Protein AF-0000000084976112 (afdb_homodimer)

Structure (mmCIF, N/CA/C/O backbone):
data_AF-0000000084976112-model_v1
#
loop_
_entity.id
_entity.type
_entity.pdbx_description
1 polymer 'Uncharacterized protein'
#
loop_
_atom_site.group_PDB
_atom_site.id
_atom_site.type_symbol
_atom_site.label_atom_id
_atom_site.label_alt_id
_atom_site.label_comp_id
_atom_site.label_asym_id
_atom_site.label_entity_id
_atom_site.label_seq_id
_atom_site.pdbx_PDB_ins_code
_atom_site.Cartn_x
_atom_site.Cartn_y
_atom_site.Cartn_z
_atom_site.occupancy
_atom_site.B_iso_or_equiv
_atom_site.auth_seq_id
_atom_site.auth_comp_id
_atom_site.auth_asym_id
_atom_site.auth_atom_id
_atom_site.pdbx_PDB_model_num
ATOM 1 N N . MET A 1 1 ? -2.422 -28.406 11.578 1 48.31 1 MET A N 1
ATOM 2 C CA . MET A 1 1 ? -2.123 -27.484 10.484 1 48.31 1 MET A CA 1
ATOM 3 C C . MET A 1 1 ? -0.974 -26.547 10.852 1 48.31 1 MET A C 1
ATOM 5 O O . MET A 1 1 ? -0.943 -26 11.961 1 48.31 1 MET A O 1
ATOM 9 N N . THR A 1 2 ? 0.098 -26.812 10.289 1 62.25 2 THR A N 1
ATOM 10 C CA . THR A 1 2 ? 1.339 -26.203 10.758 1 62.25 2 THR A CA 1
ATOM 11 C C . THR A 1 2 ? 1.284 -24.688 10.617 1 62.25 2 THR A C 1
ATOM 13 O O . THR A 1 2 ? 0.763 -24.172 9.625 1 62.25 2 THR A O 1
ATOM 16 N N . ARG A 1 3 ? 1.365 -24.078 11.781 1 73.31 3 ARG A N 1
ATOM 17 C CA . ARG A 1 3 ? 1.35 -22.625 11.906 1 73.31 3 ARG A CA 1
ATOM 18 C C . ARG A 1 3 ? 2.438 -21.984 11.047 1 73.31 3 ARG A C 1
ATOM 20 O O . ARG A 1 3 ? 3.58 -22.453 11.039 1 73.31 3 ARG A O 1
ATOM 27 N N . LEU A 1 4 ? 2.1 -21.047 10.031 1 78.94 4 LEU A N 1
ATOM 28 C CA . LEU A 1 4 ? 3.059 -20.344 9.188 1 78.94 4 LEU A CA 1
ATOM 29 C C . LEU A 1 4 ? 4.039 -19.547 10.039 1 78.94 4 LEU A C 1
ATOM 31 O O . LEU A 1 4 ? 3.664 -19 11.078 1 78.94 4 LEU A O 1
ATOM 35 N N . THR A 1 5 ? 5.207 -19.656 9.641 1 83.88 5 THR A N 1
ATOM 36 C CA . THR A 1 5 ? 6.203 -18.797 10.273 1 83.88 5 THR A CA 1
ATOM 37 C C . THR A 1 5 ? 5.953 -17.328 9.938 1 83.88 5 THR A C 1
ATOM 39 O O . THR A 1 5 ? 5.207 -17.016 9.008 1 83.88 5 THR A O 1
ATOM 42 N N . LYS A 1 6 ? 6.457 -16.469 10.812 1 83.62 6 LYS A N 1
ATOM 43 C CA . LYS A 1 6 ? 6.297 -15.031 10.594 1 83.62 6 LYS A CA 1
ATOM 44 C C . LYS A 1 6 ? 6.816 -14.617 9.219 1 83.62 6 LYS A C 1
ATOM 46 O O . LYS A 1 6 ? 6.266 -13.719 8.586 1 83.62 6 LYS A O 1
ATOM 51 N N . ILE A 1 7 ? 7.77 -15.328 8.703 1 84.06 7 ILE A N 1
ATOM 52 C CA . ILE A 1 7 ? 8.359 -15.008 7.406 1 84.06 7 ILE A CA 1
ATOM 53 C C . ILE A 1 7 ? 7.402 -15.43 6.289 1 84.06 7 ILE A C 1
ATOM 55 O O . ILE A 1 7 ? 7.336 -14.773 5.242 1 84.06 7 ILE A O 1
ATOM 59 N N . GLU A 1 8 ? 6.59 -16.328 6.621 1 89.44 8 GLU A N 1
ATOM 60 C CA . GLU A 1 8 ? 5.656 -16.844 5.621 1 89.44 8 GLU A CA 1
ATOM 61 C C . GLU A 1 8 ? 4.383 -16.016 5.574 1 89.44 8 GLU A C 1
ATOM 63 O O . GLU A 1 8 ? 3.629 -16.078 4.602 1 89.44 8 GLU A O 1
ATOM 68 N N . LYS A 1 9 ? 4.188 -15.328 6.633 1 93.88 9 LYS A N 1
ATOM 69 C CA . LYS A 1 9 ? 3.031 -14.438 6.688 1 93.88 9 LYS A CA 1
ATOM 70 C C . LYS A 1 9 ? 3.299 -13.141 5.934 1 93.88 9 LYS A C 1
ATOM 72 O O . LYS A 1 9 ? 3.68 -12.133 6.535 1 93.88 9 LYS A O 1
ATOM 77 N N . GLU A 1 10 ? 3.043 -13.211 4.605 1 95.94 10 GLU A N 1
ATOM 78 C CA . GLU A 1 10 ? 3.379 -12.109 3.711 1 95.94 10 GLU A CA 1
ATOM 79 C C . GLU A 1 10 ? 2.143 -11.289 3.359 1 95.94 10 GLU A C 1
ATOM 81 O O . GLU A 1 10 ? 1.014 -11.766 3.494 1 95.94 10 GLU A O 1
ATOM 86 N N . THR A 1 11 ? 2.332 -10.102 3.061 1 98.12 11 THR A N 1
ATOM 87 C CA . THR 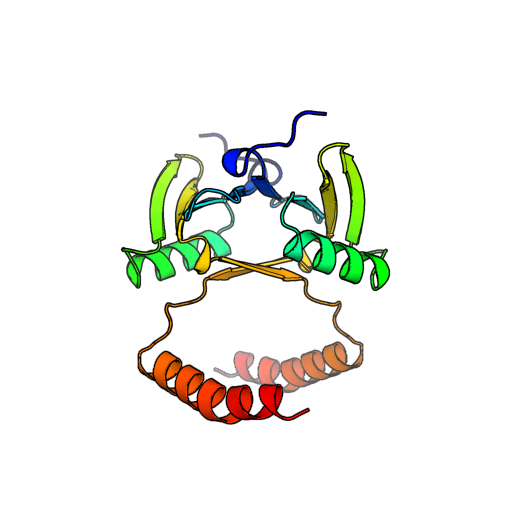A 1 11 ? 1.357 -9.211 2.439 1 98.12 11 THR A CA 1
ATOM 88 C C . THR A 1 11 ? 1.798 -8.828 1.03 1 98.12 11 THR A C 1
ATOM 90 O O . THR A 1 11 ? 2.961 -8.484 0.81 1 98.12 11 THR A O 1
ATOM 93 N N . ILE A 1 12 ? 0.91 -9 0.106 1 98.44 12 ILE A N 1
ATOM 94 C CA . ILE A 1 12 ? 1.155 -8.617 -1.279 1 98.44 12 ILE A CA 1
ATOM 95 C C . ILE A 1 12 ? 0.056 -7.672 -1.757 1 98.44 12 ILE A C 1
ATOM 97 O O . ILE A 1 12 ? -1.13 -8 -1.683 1 98.44 12 ILE A O 1
ATOM 101 N N . VAL A 1 13 ? 0.386 -6.523 -2.189 1 98.75 13 VAL A N 1
ATOM 102 C CA . VAL A 1 13 ? -0.497 -5.598 -2.893 1 98.75 13 VAL A CA 1
ATOM 103 C C . VAL A 1 13 ? -0.145 -5.574 -4.379 1 98.75 13 VAL A C 1
ATOM 105 O O . VAL A 1 13 ? 0.999 -5.301 -4.746 1 98.75 13 VAL A O 1
ATOM 108 N N . LEU A 1 14 ? -1.14 -5.879 -5.188 1 98.5 14 LEU A N 1
ATOM 109 C CA . LEU A 1 14 ? -0.897 -5.988 -6.625 1 98.5 14 LEU A CA 1
ATOM 110 C C . LEU A 1 14 ? -1.912 -5.168 -7.41 1 98.5 14 LEU A C 1
ATOM 112 O O . LEU A 1 14 ? -3.121 -5.324 -7.227 1 98.5 14 LEU A O 1
ATOM 116 N N . PHE A 1 15 ? -1.413 -4.27 -8.297 1 98.12 15 PHE A N 1
ATOM 117 C CA . PHE A 1 15 ? -2.271 -3.584 -9.258 1 98.12 15 PHE A CA 1
ATOM 118 C C . PHE A 1 15 ? -1.489 -3.207 -10.508 1 98.12 15 PHE A C 1
ATOM 120 O O . PHE A 1 15 ? -0.258 -3.176 -10.492 1 98.12 15 PHE A O 1
ATOM 127 N N . ASN A 1 16 ? -2.195 -3.023 -11.57 1 96 16 ASN A N 1
ATOM 128 C CA . ASN A 1 16 ? -1.555 -2.639 -12.82 1 96 16 ASN A CA 1
ATOM 129 C C . ASN A 1 16 ? -2.176 -1.372 -13.398 1 96 16 ASN A C 1
ATOM 131 O O . ASN A 1 16 ? -3.211 -0.905 -12.922 1 96 16 ASN A O 1
ATOM 135 N N . GLU A 1 17 ? -1.54 -0.858 -14.406 1 95 17 GLU A N 1
ATOM 136 C CA . GLU A 1 17 ? -1.96 0.423 -14.961 1 95 17 GLU A CA 1
ATOM 137 C C . GLU A 1 17 ? -3.246 0.278 -15.773 1 95 17 GLU A C 1
ATOM 139 O O . GLU A 1 17 ? -4.004 1.238 -15.914 1 95 17 GLU A O 1
ATOM 144 N N . GLY A 1 18 ? -3.496 -0.885 -16.172 1 94.25 18 GLY A N 1
ATOM 145 C CA . GLY A 1 18 ? -4.586 -1.052 -17.125 1 94.25 18 GLY A CA 1
ATOM 146 C C . GLY A 1 18 ? -5.895 -1.451 -16.469 1 94.25 18 GLY A C 1
ATOM 147 O O . GLY A 1 18 ? -6.957 -1.38 -17.094 1 94.25 18 GLY A O 1
ATOM 148 N N . GLU A 1 19 ? -5.852 -1.937 -15.352 1 95.19 19 GLU A N 1
ATOM 149 C CA . GLU A 1 19 ? -7.043 -2.4 -14.648 1 95.19 19 GLU A CA 1
ATOM 150 C C . GLU A 1 19 ? -7.465 -1.408 -13.57 1 95.19 19 GLU A C 1
ATOM 152 O O . GLU A 1 19 ? -6.66 -0.588 -13.117 1 95.19 19 GLU A O 1
ATOM 157 N N . ASP A 1 20 ? -8.695 -1.51 -13.203 1 96 20 ASP A N 1
ATOM 158 C CA . ASP A 1 20 ? -9.234 -0.595 -12.203 1 96 20 ASP A CA 1
ATOM 159 C C . ASP A 1 20 ? -9.344 -1.271 -10.844 1 96 20 ASP A C 1
ATOM 161 O O . ASP A 1 20 ? -9.914 -0.706 -9.906 1 96 20 ASP A O 1
ATOM 165 N N . LYS A 1 21 ? -8.742 -2.457 -10.773 1 97.5 21 LYS A N 1
ATOM 166 C CA . LYS A 1 21 ? -8.797 -3.221 -9.531 1 97.5 21 LYS A CA 1
ATOM 167 C C . LYS A 1 21 ? -7.395 -3.492 -8.992 1 97.5 21 LYS A C 1
ATOM 169 O O . LYS A 1 21 ? -6.449 -3.662 -9.758 1 97.5 21 LYS A O 1
ATOM 174 N N . ALA A 1 22 ? -7.332 -3.461 -7.742 1 98.5 22 ALA A N 1
ATOM 175 C CA . ALA A 1 22 ? -6.152 -3.916 -7.012 1 98.5 22 ALA A CA 1
ATOM 176 C C . ALA A 1 22 ? -6.457 -5.176 -6.207 1 98.5 22 ALA A C 1
ATOM 178 O O . ALA A 1 22 ? -7.602 -5.41 -5.816 1 98.5 22 ALA A O 1
ATOM 179 N N . ASN A 1 23 ? -5.457 -5.98 -6.035 1 98.62 23 ASN A N 1
ATOM 180 C CA . ASN A 1 23 ? -5.562 -7.172 -5.203 1 98.62 23 ASN A CA 1
ATOM 181 C C . ASN A 1 23 ? -4.625 -7.102 -4 1 98.62 23 ASN A C 1
ATOM 183 O O . ASN A 1 23 ? -3.457 -6.73 -4.141 1 98.62 23 ASN A O 1
ATOM 187 N N . ILE A 1 24 ? -5.176 -7.473 -2.881 1 98.75 24 ILE A N 1
ATOM 188 C CA . ILE A 1 24 ? -4.383 -7.461 -1.655 1 98.75 24 ILE A CA 1
ATOM 189 C C . ILE A 1 24 ? -4.469 -8.828 -0.972 1 98.75 24 ILE A C 1
ATOM 191 O O . ILE A 1 24 ? -5.562 -9.297 -0.652 1 98.75 24 ILE A O 1
ATOM 195 N N . TYR A 1 25 ? -3.354 -9.445 -0.826 1 98.44 25 TYR A N 1
ATOM 196 C CA . TYR A 1 25 ? -3.217 -10.656 -0.025 1 98.44 25 TYR A CA 1
ATOM 197 C C . TYR A 1 25 ? -2.459 -10.375 1.267 1 98.44 25 TYR A C 1
ATOM 199 O O . TYR A 1 25 ? -1.39 -9.758 1.244 1 98.44 25 TYR A O 1
ATOM 207 N N . THR A 1 26 ? -3.041 -10.867 2.432 1 98.31 26 THR A N 1
ATOM 208 C CA . THR A 1 26 ? -2.344 -10.516 3.664 1 98.31 26 THR A CA 1
ATOM 209 C C . THR A 1 26 ? -2.678 -11.5 4.777 1 98.31 26 THR A C 1
ATOM 211 O O . THR A 1 26 ? -3.76 -12.094 4.789 1 98.31 26 THR A O 1
ATOM 214 N N . HIS A 1 27 ? -1.729 -11.68 5.602 1 97.31 27 HIS A N 1
ATOM 215 C CA . HIS A 1 27 ? -1.897 -12.367 6.879 1 97.31 27 HIS A CA 1
ATOM 216 C C . HIS A 1 27 ? -1.901 -11.375 8.039 1 97.31 27 HIS A C 1
ATOM 218 O O . HIS A 1 27 ? -2.088 -11.766 9.195 1 97.31 27 HIS A O 1
ATOM 224 N N . ASN A 1 28 ? -1.638 -10.102 7.719 1 96.12 28 ASN A N 1
ATOM 225 C CA . ASN A 1 28 ? -1.521 -9.078 8.75 1 96.12 28 ASN A CA 1
ATOM 226 C C . ASN A 1 28 ? -2.865 -8.805 9.422 1 96.12 28 ASN A C 1
ATOM 228 O O . ASN A 1 28 ? -3.822 -8.398 8.758 1 96.12 28 ASN A O 1
ATOM 232 N N . ALA A 1 29 ? -2.9 -9.016 10.695 1 95.06 29 ALA A N 1
ATOM 233 C CA . ALA A 1 29 ? -4.156 -8.93 11.438 1 95.06 29 ALA A CA 1
ATOM 234 C C . ALA A 1 29 ? -4.781 -7.547 11.297 1 95.06 29 ALA A C 1
ATOM 236 O O . ALA A 1 29 ? -5.992 -7.422 11.102 1 95.06 29 ALA A O 1
ATOM 237 N N . GLY A 1 30 ? -3.994 -6.512 11.43 1 96.38 30 GLY A N 1
ATOM 238 C CA . GLY A 1 30 ? -4.496 -5.152 11.289 1 96.38 30 GLY A CA 1
ATOM 239 C C . GLY A 1 30 ? -5.059 -4.867 9.906 1 96.38 30 GLY A C 1
ATOM 240 O O . GLY A 1 30 ? -6.145 -4.297 9.781 1 96.38 30 GLY A O 1
ATOM 241 N N . LEU A 1 31 ? -4.355 -5.27 8.953 1 97.69 31 LEU A N 1
ATOM 242 C CA . LEU A 1 31 ? -4.801 -5.051 7.586 1 97.69 31 LEU A CA 1
ATOM 243 C C . LEU A 1 31 ? -6.066 -5.852 7.285 1 97.69 31 LEU A C 1
ATOM 245 O O . LEU A 1 31 ? -6.988 -5.348 6.641 1 97.69 31 LEU A O 1
ATOM 249 N N . LYS A 1 32 ? -6.113 -7.031 7.75 1 97.75 32 LYS A N 1
ATOM 250 C CA . LYS A 1 32 ? -7.297 -7.863 7.57 1 97.75 32 LYS A CA 1
ATOM 251 C C . LYS A 1 32 ? -8.539 -7.184 8.141 1 97.75 32 LYS A C 1
ATOM 253 O O . LYS A 1 32 ? -9.586 -7.141 7.496 1 97.75 32 LYS A O 1
ATOM 258 N N . LYS A 1 33 ? -8.391 -6.699 9.289 1 98.12 33 LYS A N 1
ATOM 259 C CA . LYS A 1 33 ? -9.516 -6.047 9.961 1 98.12 33 LYS A CA 1
ATOM 260 C C . LYS A 1 33 ? -9.969 -4.812 9.188 1 98.12 33 LYS A C 1
ATOM 262 O O . LYS A 1 33 ? -11.172 -4.609 8.984 1 98.12 33 LYS A O 1
ATOM 267 N N . ARG A 1 34 ? -9.078 -3.994 8.742 1 98.25 34 ARG A N 1
ATOM 268 C CA . ARG A 1 34 ? -9.406 -2.783 7.996 1 98.25 34 ARG A CA 1
ATOM 269 C C . ARG A 1 34 ? -10.055 -3.121 6.66 1 98.25 34 ARG A C 1
ATOM 271 O O . ARG A 1 34 ? -11 -2.453 6.238 1 98.25 34 ARG A O 1
ATOM 278 N N . LEU A 1 35 ? -9.562 -4.145 5.992 1 98.5 35 LEU A N 1
ATOM 279 C CA . LEU A 1 35 ? -10.141 -4.59 4.73 1 98.5 35 LEU A CA 1
ATOM 280 C C . LEU A 1 35 ? -11.562 -5.09 4.934 1 98.5 35 LEU A C 1
ATOM 282 O O . LEU A 1 35 ? -12.461 -4.758 4.152 1 98.5 35 LEU A O 1
ATOM 286 N N . ALA A 1 36 ? -11.727 -5.852 5.965 1 98.31 36 ALA A N 1
ATOM 287 C CA . ALA A 1 36 ? -13.055 -6.371 6.266 1 98.31 36 ALA A CA 1
ATOM 288 C C . ALA A 1 36 ? -14.047 -5.238 6.523 1 98.31 36 ALA A C 1
ATOM 290 O O . ALA A 1 36 ? -15.164 -5.254 6.008 1 98.31 36 ALA A O 1
ATOM 291 N N . ALA A 1 37 ? -13.609 -4.297 7.293 1 98.44 37 ALA A N 1
ATOM 292 C CA . ALA A 1 37 ? -14.469 -3.15 7.598 1 98.44 37 ALA A CA 1
ATOM 293 C C . ALA A 1 37 ? -14.789 -2.359 6.336 1 98.44 37 ALA A C 1
ATOM 295 O O . ALA A 1 37 ? -15.938 -1.945 6.133 1 98.44 37 ALA A O 1
ATOM 296 N N . PHE A 1 38 ? -13.859 -2.139 5.551 1 98.31 38 PHE A N 1
ATOM 297 C CA . PHE A 1 38 ? -14.047 -1.392 4.312 1 98.31 38 PHE A CA 1
ATOM 298 C C . PHE A 1 38 ? -14.992 -2.133 3.373 1 98.31 38 PHE A C 1
ATOM 300 O O . PHE A 1 38 ? -15.883 -1.525 2.766 1 98.31 38 PHE A O 1
ATOM 307 N N . ALA A 1 39 ? -14.797 -3.408 3.254 1 98.19 39 ALA A N 1
ATOM 308 C CA . ALA A 1 39 ? -15.633 -4.234 2.387 1 98.19 39 ALA A CA 1
ATOM 309 C C . ALA A 1 39 ? -17.078 -4.246 2.873 1 98.19 39 ALA A C 1
ATOM 311 O O . ALA A 1 39 ? -18.016 -4.281 2.066 1 98.19 39 ALA A O 1
ATOM 312 N N . LYS A 1 40 ? -17.219 -4.262 4.137 1 98 40 LYS A N 1
ATOM 313 C CA . LYS A 1 40 ? -18.562 -4.234 4.715 1 98 40 LYS A CA 1
ATOM 314 C C . LYS A 1 40 ? -19.266 -2.916 4.414 1 98 40 LYS A C 1
ATOM 316 O O . LYS A 1 40 ? -20.438 -2.902 4.047 1 98 40 LYS A O 1
ATOM 321 N N . LYS A 1 41 ? -18.516 -1.918 4.535 1 96.69 41 LYS A N 1
ATOM 322 C CA . LYS A 1 41 ? -19.078 -0.586 4.34 1 96.69 41 LYS A CA 1
ATOM 323 C C . LYS A 1 41 ? -19.266 -0.28 2.857 1 96.69 41 LYS A C 1
ATOM 325 O O . LYS A 1 41 ? -20.219 0.398 2.475 1 96.69 41 LYS A O 1
ATOM 330 N N . TYR A 1 42 ? -18.328 -0.721 2.078 1 96.75 42 TYR A N 1
ATOM 331 C CA . TYR A 1 42 ? -18.359 -0.443 0.647 1 96.75 42 TYR A CA 1
ATOM 332 C C . TYR A 1 42 ? -18.188 -1.724 -0.161 1 96.75 42 TYR A C 1
ATOM 334 O O . TYR A 1 42 ? -17.188 -1.883 -0.88 1 96.75 42 TYR A O 1
ATOM 342 N N . PRO A 1 43 ? -19.234 -2.551 -0.293 1 96.56 43 PRO A N 1
ATOM 343 C CA . PRO A 1 43 ? -19.109 -3.859 -0.941 1 96.56 43 PRO A CA 1
ATOM 344 C C . PRO A 1 43 ? -18.875 -3.754 -2.445 1 96.56 43 PRO A C 1
ATOM 346 O O . PRO A 1 43 ? -18.344 -4.68 -3.059 1 96.56 43 PRO A O 1
ATOM 349 N N . ASP A 1 44 ? -19.25 -2.633 -3.037 1 96.06 44 ASP A N 1
ATOM 350 C CA . ASP A 1 44 ? -19.047 -2.441 -4.469 1 96.06 44 ASP A CA 1
ATOM 351 C C . ASP A 1 44 ? -17.594 -2.066 -4.781 1 96.06 44 AS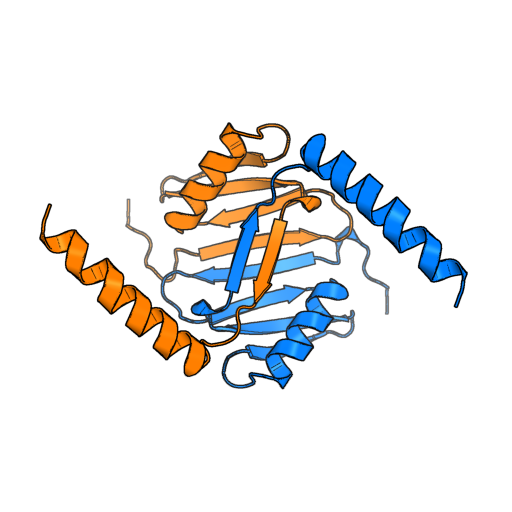P A C 1
ATOM 353 O O . ASP A 1 44 ? -17.156 -2.178 -5.926 1 96.06 44 ASP A O 1
ATOM 357 N N . LEU A 1 45 ? -16.844 -1.661 -3.826 1 97.56 45 LEU A N 1
ATOM 358 C CA . LEU A 1 45 ? -15.5 -1.131 -4.023 1 97.56 45 LEU A CA 1
ATOM 359 C C . LEU A 1 45 ? -14.453 -2.094 -3.48 1 97.56 45 LEU A C 1
ATOM 361 O O . LEU A 1 45 ? -13.281 -2.027 -3.867 1 97.56 45 LEU A O 1
ATOM 365 N N . CYS A 1 46 ? -14.852 -2.916 -2.613 1 98.06 46 CYS A N 1
ATOM 366 C CA . CYS A 1 46 ? -13.953 -3.861 -1.954 1 98.06 46 CYS A CA 1
ATOM 367 C C . CYS A 1 46 ? -14.68 -5.164 -1.631 1 98.06 46 CYS A C 1
ATOM 369 O O . CYS A 1 46 ? -15.781 -5.145 -1.077 1 98.06 46 CYS A O 1
ATOM 371 N N . ARG A 1 47 ? -13.992 -6.348 -1.943 1 98.19 47 ARG A N 1
ATOM 372 C CA . ARG A 1 47 ? -14.648 -7.633 -1.72 1 98.19 47 ARG A CA 1
ATOM 373 C C . ARG A 1 47 ? -13.625 -8.711 -1.364 1 98.19 47 ARG A C 1
ATOM 375 O O . ARG A 1 47 ? -12.539 -8.75 -1.933 1 98.19 47 ARG A O 1
ATOM 382 N N . LEU A 1 48 ? -14.016 -9.531 -0.543 1 98.38 48 LEU A N 1
ATOM 383 C CA . LEU A 1 48 ? -13.203 -10.703 -0.216 1 98.38 48 LEU A CA 1
ATOM 384 C C . LEU A 1 48 ? -13.227 -11.711 -1.357 1 98.38 48 LEU A C 1
ATOM 386 O O . LEU A 1 48 ? -14.297 -12.148 -1.788 1 98.38 48 LEU A O 1
ATOM 390 N N . GLU A 1 49 ? -12.094 -12.031 -1.803 1 97.94 49 GLU A N 1
ATOM 391 C CA . GLU A 1 49 ? -12 -12.992 -2.896 1 97.94 49 GLU A CA 1
ATOM 392 C C . GLU A 1 49 ? -11.766 -14.406 -2.367 1 97.94 49 GLU A C 1
ATOM 394 O O . GLU A 1 49 ? -12.367 -15.367 -2.859 1 97.94 49 GLU A O 1
ATOM 399 N N . LYS A 1 50 ? -10.789 -14.508 -1.521 1 96.94 50 LYS A N 1
ATOM 400 C CA . LYS A 1 50 ? -10.398 -15.82 -1.019 1 96.94 50 LYS A CA 1
ATOM 401 C C . LYS A 1 50 ? -9.828 -15.719 0.395 1 96.94 50 LYS A C 1
ATOM 403 O O . LYS A 1 50 ? -9.312 -14.672 0.791 1 96.94 50 LYS A O 1
ATOM 408 N N . SER A 1 51 ? -10.016 -16.781 1.136 1 95.44 51 SER A N 1
ATOM 409 C CA . SER A 1 51 ? -9.367 -16.984 2.422 1 95.44 51 SER A CA 1
ATOM 410 C C . SER A 1 51 ? -8.703 -18.359 2.486 1 95.44 51 SER A C 1
ATOM 412 O O . SER A 1 51 ? -9.141 -19.297 1.806 1 95.44 51 SER A O 1
ATOM 414 N N . ASN A 1 52 ? -7.652 -18.391 3.225 1 91.12 52 ASN A N 1
ATOM 415 C CA . ASN A 1 52 ? -7.023 -19.703 3.336 1 91.12 52 ASN A CA 1
ATOM 416 C C . ASN A 1 52 ? -7.035 -20.203 4.773 1 91.12 52 ASN A C 1
ATOM 418 O O . ASN A 1 52 ? -7.336 -19.453 5.703 1 91.12 52 ASN A O 1
ATOM 422 N N . VAL A 1 53 ? -6.742 -21.469 4.816 1 89.19 53 VAL A N 1
ATOM 423 C CA . VAL A 1 53 ? -6.844 -22.156 6.105 1 89.19 53 VAL A CA 1
ATOM 424 C C . VAL A 1 53 ? -5.762 -21.625 7.051 1 89.19 53 VAL A C 1
ATOM 426 O O . VAL A 1 53 ? -5.875 -21.766 8.273 1 89.19 53 VAL A O 1
ATOM 429 N N . GLN A 1 54 ? -4.809 -20.984 6.457 1 91.38 54 GLN A N 1
ATOM 430 C CA . GLN A 1 54 ? -3.705 -20.5 7.277 1 91.38 54 GLN A CA 1
ATOM 431 C C . GLN A 1 54 ? -3.984 -19.094 7.805 1 91.38 54 GLN A C 1
ATOM 433 O O . GLN A 1 54 ? -3.174 -18.531 8.547 1 91.38 54 GLN A O 1
ATOM 438 N N . GLY A 1 55 ? -5.094 -18.531 7.453 1 92.56 55 GLY A N 1
ATOM 439 C CA . GLY A 1 55 ? -5.492 -17.234 7.98 1 92.56 55 GLY A CA 1
ATOM 440 C C . GLY A 1 55 ? -5.262 -16.094 7.008 1 92.56 55 GLY A C 1
ATOM 441 O O . GLY A 1 55 ? -5.594 -14.938 7.301 1 92.56 55 GLY A O 1
ATOM 442 N N . GLY A 1 56 ? -4.699 -16.406 5.887 1 96.12 56 GLY A N 1
ATOM 443 C CA . GLY A 1 56 ? -4.508 -15.391 4.863 1 96.12 56 GLY A CA 1
ATOM 444 C C . GLY A 1 56 ? -5.781 -15.055 4.105 1 96.12 56 GLY A C 1
ATOM 445 O O . GLY A 1 56 ? -6.633 -15.93 3.904 1 96.12 56 GLY A O 1
ATOM 446 N N . VAL A 1 57 ? -5.922 -13.797 3.781 1 98.06 57 VAL A N 1
ATOM 447 C CA . VAL A 1 57 ? -7.098 -13.375 3.031 1 98.06 57 VAL A CA 1
ATOM 448 C C . VAL A 1 57 ? -6.664 -12.586 1.794 1 98.06 57 VAL A C 1
ATOM 450 O O . VAL A 1 57 ? -5.609 -11.953 1.794 1 98.06 57 VAL A O 1
ATOM 453 N N . SER A 1 58 ? -7.477 -12.719 0.771 1 98.56 58 SER A N 1
ATOM 454 C CA . SER A 1 58 ? -7.305 -11.953 -0.463 1 98.56 58 SER A CA 1
ATOM 455 C C . SER A 1 58 ? -8.523 -11.102 -0.762 1 98.56 58 SER A C 1
ATOM 457 O O . SER A 1 58 ? -9.656 -11.594 -0.772 1 98.56 58 SER A O 1
ATOM 459 N N . TYR A 1 59 ? -8.281 -9.859 -0.993 1 98.81 59 TYR A N 1
ATOM 460 C CA . TYR A 1 59 ? -9.344 -8.914 -1.316 1 98.81 59 TYR A CA 1
ATOM 461 C C . TYR A 1 59 ? -9.117 -8.289 -2.686 1 98.81 59 TYR A C 1
ATOM 463 O O . TYR A 1 59 ? -7.977 -8.133 -3.123 1 98.81 59 TYR A O 1
ATOM 471 N N . GLU A 1 60 ? -10.172 -8 -3.324 1 98.69 60 GLU A N 1
ATOM 472 C CA . GLU A 1 60 ? -10.188 -7.082 -4.461 1 98.69 60 GLU A CA 1
ATOM 473 C C . GLU A 1 60 ? -10.664 -5.691 -4.043 1 98.69 60 GLU A C 1
ATOM 475 O O . GLU A 1 60 ? -11.641 -5.562 -3.311 1 98.69 60 GLU A O 1
ATOM 480 N N . LEU A 1 61 ? -9.953 -4.738 -4.473 1 98.5 61 LEU A N 1
ATOM 481 C CA . LEU A 1 61 ? -10.203 -3.352 -4.105 1 98.5 61 LEU A CA 1
ATOM 482 C C . LEU A 1 61 ? -10.172 -2.449 -5.336 1 98.5 61 LEU A C 1
ATOM 484 O O . LEU A 1 61 ? -9.312 -2.611 -6.203 1 98.5 61 LEU A O 1
ATOM 488 N N . ALA A 1 62 ? -11.18 -1.565 -5.457 1 97.69 62 ALA A N 1
ATOM 489 C CA . ALA A 1 62 ? -11.031 -0.535 -6.48 1 97.69 62 ALA A CA 1
ATOM 490 C C . ALA A 1 62 ? -9.695 0.195 -6.34 1 97.69 62 ALA A C 1
ATOM 492 O O . ALA A 1 62 ? -9.391 0.742 -5.277 1 97.69 62 ALA A O 1
ATOM 493 N N . LYS A 1 63 ? -8.938 0.221 -7.383 1 96.81 63 LYS A N 1
ATOM 494 C CA . LYS A 1 63 ? -7.594 0.789 -7.383 1 96.81 63 LYS A CA 1
ATOM 495 C C . LYS A 1 63 ? -7.613 2.246 -6.934 1 96.81 63 LYS A C 1
ATOM 497 O O . LYS A 1 63 ? -6.703 2.699 -6.234 1 96.81 63 LYS A O 1
ATOM 502 N N . SER A 1 64 ? -8.648 2.961 -7.301 1 94.94 64 SER A N 1
ATOM 503 C CA . SER A 1 64 ? -8.773 4.379 -6.988 1 94.94 64 SER A CA 1
ATOM 504 C C . SER A 1 64 ? -8.945 4.602 -5.488 1 94.94 64 SER A C 1
ATOM 506 O O . SER A 1 64 ? -8.789 5.723 -5 1 94.94 64 SER A O 1
ATOM 508 N N . ARG A 1 65 ? -9.148 3.539 -4.77 1 96.81 65 ARG A N 1
ATOM 509 C CA . ARG A 1 65 ? -9.359 3.658 -3.328 1 96.81 65 ARG A CA 1
ATOM 510 C C . ARG A 1 65 ? -8.109 3.24 -2.557 1 96.81 65 ARG A C 1
ATOM 512 O O . ARG A 1 65 ? -8.07 3.342 -1.329 1 96.81 65 ARG A O 1
ATOM 519 N N . LEU A 1 66 ? -7.195 2.736 -3.191 1 98 66 LEU A N 1
ATOM 520 C CA . LEU A 1 66 ? -5.941 2.299 -2.592 1 98 66 LEU A CA 1
ATOM 521 C C . LEU A 1 66 ? -4.941 3.449 -2.52 1 98 66 LEU A C 1
ATOM 523 O O . LEU A 1 66 ? -4.633 4.07 -3.539 1 98 66 LEU A O 1
ATOM 527 N N . SER A 1 67 ? -4.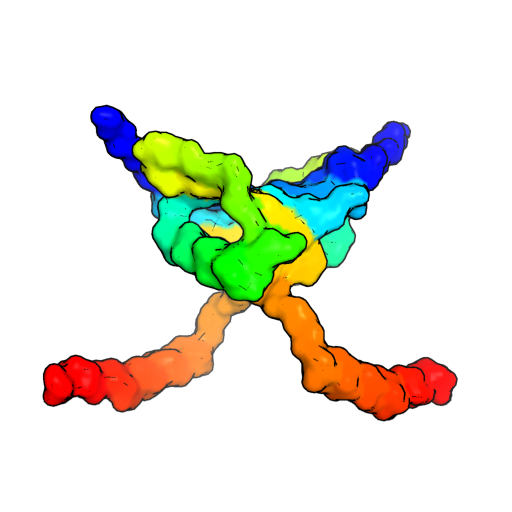465 3.707 -1.324 1 97.31 67 SER A N 1
ATOM 528 C CA . SER A 1 67 ? -3.451 4.734 -1.117 1 97.31 67 SER A CA 1
ATOM 529 C C . SER A 1 67 ? -2.203 4.156 -0.46 1 97.31 67 SER A C 1
ATOM 531 O O . SER A 1 67 ? -2.281 3.562 0.617 1 97.31 67 SER A O 1
ATOM 533 N N . ILE A 1 68 ? -1.101 4.285 -1.104 1 98.19 68 ILE A N 1
ATOM 534 C CA . ILE A 1 68 ? 0.208 3.908 -0.58 1 98.19 68 ILE A CA 1
ATOM 535 C C . ILE A 1 68 ? 0.989 5.16 -0.192 1 98.19 68 ILE A C 1
ATOM 537 O O . ILE A 1 68 ? 1.238 6.027 -1.033 1 98.19 68 ILE A O 1
ATOM 541 N N . ARG A 1 69 ? 1.426 5.176 1.06 1 97 69 ARG A N 1
ATOM 542 C CA . ARG A 1 69 ? 2.102 6.363 1.576 1 97 69 ARG A CA 1
ATOM 543 C C . ARG A 1 69 ? 3.406 5.988 2.273 1 97 69 ARG A C 1
ATOM 545 O O . ARG A 1 69 ? 3.547 4.875 2.783 1 97 69 ARG A O 1
ATOM 552 N N . PHE A 1 70 ? 4.262 6.879 2.219 1 97.31 70 PHE A N 1
ATOM 553 C CA . PHE A 1 70 ? 5.539 6.75 2.91 1 97.31 70 PHE A CA 1
ATOM 554 C C . PHE A 1 70 ? 5.641 7.762 4.047 1 97.31 70 PHE A C 1
ATOM 556 O O . PHE A 1 70 ? 5.656 8.969 3.809 1 97.31 70 PHE A O 1
ATOM 563 N N . LEU A 1 71 ? 5.84 7.277 5.211 1 94.69 71 LEU A N 1
ATOM 564 C CA . LEU A 1 71 ? 5.844 8.141 6.387 1 94.69 71 LEU A CA 1
ATOM 565 C C . LEU A 1 71 ? 7.27 8.531 6.77 1 94.69 71 LEU A C 1
ATOM 567 O O . LEU A 1 71 ? 8.125 7.66 6.961 1 94.69 71 LEU A O 1
ATOM 571 N N . PRO A 1 72 ? 7.527 9.812 6.816 1 93.31 72 PRO A N 1
ATOM 572 C CA . PRO A 1 72 ? 8.852 10.219 7.301 1 93.31 72 PRO A CA 1
ATOM 573 C C . PRO A 1 72 ? 9.102 9.789 8.742 1 93.31 72 PRO A C 1
ATOM 575 O O . PRO A 1 72 ? 8.156 9.555 9.5 1 93.31 72 PRO A O 1
ATOM 578 N N . PRO A 1 73 ? 10.398 9.633 8.984 1 88.31 73 PRO A N 1
ATOM 579 C CA . PRO A 1 73 ? 10.703 9.32 10.383 1 88.31 73 PRO A CA 1
ATOM 580 C C . PRO A 1 73 ? 10.281 10.43 11.344 1 88.31 73 PRO A C 1
ATOM 582 O O . PRO A 1 73 ? 10.156 11.586 10.938 1 88.31 73 PRO A O 1
ATOM 585 N N . TYR A 1 74 ? 9.898 9.961 12.422 1 74.62 74 TYR A N 1
ATOM 586 C CA . TYR A 1 74 ? 9.398 10.914 13.406 1 74.62 74 TYR A CA 1
ATOM 587 C C . TYR A 1 74 ? 10.453 11.977 13.711 1 74.62 74 TYR A C 1
ATOM 589 O O . TYR A 1 74 ? 11.586 11.656 14.062 1 74.62 74 TYR A O 1
ATOM 597 N N . SER A 1 75 ? 10.211 13.164 13.273 1 68.25 75 SER A N 1
ATOM 598 C CA . SER A 1 75 ? 11.094 14.25 13.688 1 68.25 75 SER A CA 1
ATOM 599 C C . SER A 1 75 ? 11.148 14.367 15.211 1 68.25 75 SER A C 1
ATOM 601 O O . SER A 1 75 ? 10.266 13.852 15.906 1 68.25 75 SER A O 1
ATOM 603 N N . GLU A 1 76 ? 12.422 14.773 15.727 1 62.84 76 GLU A N 1
ATOM 604 C CA . GLU A 1 76 ? 12.508 15.031 17.156 1 62.84 76 GLU A CA 1
ATOM 605 C C . GLU A 1 76 ? 11.297 15.812 17.656 1 62.84 76 GLU A C 1
ATOM 607 O O . GLU A 1 76 ? 10.781 15.547 18.75 1 62.84 76 GLU A O 1
ATOM 612 N N . GLU A 1 77 ? 10.922 16.656 16.906 1 63.28 77 GLU A N 1
ATOM 613 C CA . GLU A 1 77 ? 9.773 17.469 17.25 1 63.28 77 GLU A CA 1
ATOM 614 C C . GLU A 1 77 ? 8.5 16.641 17.359 1 63.28 77 GLU A C 1
ATOM 616 O O . GLU A 1 77 ? 7.742 16.75 18.312 1 63.28 77 GLU A O 1
ATOM 621 N N . ARG A 1 78 ? 8.445 15.805 16.422 1 67 78 ARG A N 1
ATOM 622 C CA . ARG A 1 78 ? 7.254 14.961 16.453 1 67 78 ARG A CA 1
ATOM 623 C C . ARG A 1 78 ? 7.336 13.945 17.578 1 67 78 ARG A C 1
ATOM 625 O O . ARG A 1 78 ? 6.328 13.648 18.234 1 67 78 ARG A O 1
ATOM 632 N N . ARG A 1 79 ? 8.539 13.445 17.781 1 66.75 79 ARG A N 1
ATOM 633 C CA . ARG A 1 79 ? 8.758 12.531 18.906 1 66.75 79 ARG A CA 1
ATOM 634 C C . ARG A 1 79 ? 8.414 13.211 20.234 1 66.75 79 ARG A C 1
ATOM 636 O O . ARG A 1 79 ? 7.793 12.609 21.109 1 66.75 79 ARG A O 1
ATOM 643 N N . GLN A 1 80 ? 8.898 14.406 20.266 1 66.75 80 GLN A N 1
ATOM 644 C CA . GLN A 1 80 ? 8.641 15.156 21.5 1 66.75 80 GLN A CA 1
ATOM 645 C C . GLN A 1 80 ? 7.148 15.414 21.672 1 66.75 80 GLN A C 1
ATOM 647 O O . GLN A 1 80 ? 6.617 15.25 22.781 1 66.75 80 GLN A O 1
ATOM 652 N N . LYS A 1 81 ? 6.5 15.68 20.641 1 70 81 LYS A N 1
ATOM 653 C CA . LYS A 1 81 ? 5.066 15.953 20.703 1 70 81 LYS A CA 1
ATOM 654 C C . LYS A 1 81 ? 4.281 14.688 21.047 1 70 81 LYS A C 1
ATOM 656 O O . LYS A 1 81 ? 3.34 14.727 21.844 1 70 81 LYS A O 1
ATOM 661 N N . ALA A 1 82 ? 4.734 13.633 20.391 1 71.62 82 ALA A N 1
ATOM 662 C CA . ALA A 1 82 ? 4.078 12.359 20.672 1 71.62 82 ALA A CA 1
ATOM 663 C C . ALA A 1 82 ? 4.316 11.922 22.109 1 71.62 82 ALA A C 1
ATOM 665 O O . ALA A 1 82 ? 3.41 11.406 22.766 1 71.62 82 ALA A O 1
ATOM 666 N N . SER A 1 83 ? 5.574 12.125 22.562 1 67 83 SER A N 1
ATOM 667 C CA . SER A 1 83 ? 5.91 11.883 23.969 1 67 83 SER A CA 1
ATOM 668 C C . SER A 1 83 ? 5.059 12.734 24.891 1 67 83 SER A C 1
ATOM 670 O O . SER A 1 83 ? 4.527 12.242 25.891 1 67 83 SER A O 1
ATOM 672 N N . GLU A 1 84 ? 4.984 13.961 24.484 1 67.06 84 GLU A N 1
ATOM 673 C CA . GLU A 1 84 ? 4.188 14.875 25.297 1 67.06 84 GLU A CA 1
ATOM 674 C C . GLU A 1 84 ? 2.711 14.484 25.281 1 67.06 84 GLU A C 1
ATOM 676 O O . GLU A 1 84 ? 2.035 14.547 26.312 1 67.06 84 GLU A O 1
ATOM 681 N N . TYR A 1 85 ? 2.301 14.094 24.156 1 73.19 85 TYR A N 1
ATOM 682 C CA . TYR A 1 85 ? 0.923 13.641 24.016 1 73.19 85 TYR A CA 1
ATOM 683 C C . TYR A 1 85 ? 0.674 12.391 24.844 1 73.19 85 TYR A C 1
ATOM 685 O O . TYR A 1 85 ? -0.348 12.281 25.531 1 73.19 85 TYR A O 1
ATOM 693 N N . ALA A 1 86 ? 1.606 11.438 24.688 1 73.12 86 ALA A N 1
ATOM 694 C CA . ALA A 1 86 ? 1.497 10.211 25.484 1 73.12 86 ALA A CA 1
ATOM 695 C C . ALA A 1 86 ? 1.517 10.523 26.984 1 73.12 86 ALA A C 1
ATOM 697 O O . ALA A 1 86 ? 0.755 9.938 27.75 1 73.12 86 ALA A O 1
ATOM 698 N N . LYS A 1 87 ? 2.395 11.352 27.375 1 65.19 87 LYS A N 1
ATOM 699 C CA . LYS A 1 87 ? 2.457 11.758 28.781 1 65.19 87 LYS A CA 1
ATOM 700 C C . LYS A 1 87 ? 1.154 12.422 29.219 1 65.19 87 LYS A C 1
ATOM 702 O O . LYS A 1 87 ? 0.664 12.164 30.328 1 65.19 87 LYS A O 1
ATOM 707 N N . LYS A 1 88 ? 0.631 13.102 28.312 1 64.12 88 LYS A N 1
ATOM 708 C CA . LYS A 1 88 ? -0.601 13.82 28.641 1 64.12 88 LYS A CA 1
ATOM 709 C C . LYS A 1 88 ? -1.8 12.875 28.641 1 64.12 88 LYS A C 1
ATOM 711 O O . LYS A 1 88 ? -2.693 12.992 29.484 1 64.12 88 LYS A O 1
ATOM 716 N N . HIS A 1 89 ? -1.814 11.953 27.719 1 72.62 89 HIS A N 1
ATOM 717 C CA . HIS A 1 89 ? -2.99 11.102 27.594 1 72.62 89 HIS A CA 1
ATOM 718 C C . HIS A 1 89 ? -2.723 9.703 28.156 1 72.62 89 HIS A C 1
ATOM 720 O O . HIS A 1 89 ? -3.656 8.945 28.406 1 72.62 89 HIS A O 1
ATOM 726 N N . GLY A 1 90 ? -1.646 9.102 27.984 1 60.72 90 GLY A N 1
ATOM 727 C CA . GLY A 1 90 ? -1.314 7.828 28.609 1 60.72 90 GLY A CA 1
ATOM 728 C C . GLY A 1 90 ? -1.521 7.828 30.109 1 60.72 90 GLY A C 1
ATOM 729 O O . GLY A 1 90 ? -1.594 6.766 30.734 1 60.72 90 GLY A O 1
ATOM 730 N N . LEU A 1 91 ? -1.258 8.875 30.797 1 56.28 91 LEU A N 1
ATOM 731 C CA . LEU A 1 91 ? -1.567 8.922 32.219 1 56.28 91 LEU A CA 1
ATOM 732 C C . LEU A 1 91 ? -3.035 8.594 32.469 1 56.28 91 LEU A C 1
ATOM 734 O O . LEU A 1 91 ? -3.373 7.973 33.469 1 56.28 91 LEU A O 1
ATOM 738 N N . ASN A 1 92 ? -3.988 9.023 31.609 1 48.47 92 ASN A N 1
ATOM 739 C CA . ASN A 1 92 ? -5.367 8.82 32.031 1 48.47 92 ASN A CA 1
ATOM 740 C C . ASN A 1 92 ? -5.824 7.387 31.797 1 48.47 92 ASN A C 1
ATOM 742 O O . ASN A 1 92 ? -6.941 7.016 32.156 1 48.47 92 ASN A O 1
ATOM 746 N N . SER A 1 93 ? -5.195 6.578 30.953 1 48.09 93 SER A N 1
ATOM 747 C CA . SER A 1 93 ? -5.812 5.27 30.781 1 48.09 93 SER A CA 1
ATOM 748 C C . SER A 1 93 ? -5.586 4.387 32 1 48.09 93 SER A C 1
ATOM 750 O O . SER A 1 93 ? -6.027 3.236 32.031 1 48.09 93 SER A O 1
ATOM 752 N N . GLN A 1 94 ? -4.605 4.656 32.875 1 41.12 94 GLN A N 1
ATOM 753 C CA . GLN A 1 94 ? -4.625 3.855 34.125 1 41.12 94 GLN A CA 1
ATOM 754 C C . GLN A 1 94 ? -5.828 4.211 34.969 1 41.12 94 GLN A C 1
ATOM 756 O O . GLN A 1 94 ? -6.199 3.447 35.875 1 41.12 94 GLN A O 1
ATOM 761 N N . GLN A 1 95 ? -6.391 5.477 34.906 1 36.16 95 GLN A N 1
ATO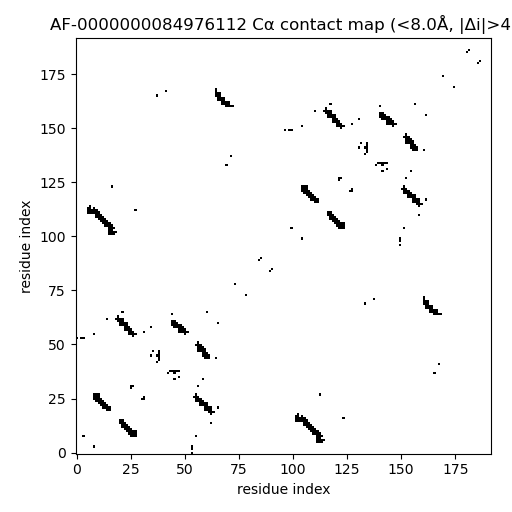M 762 C CA . GLN A 1 95 ? -7.32 5.742 36 1 36.16 95 GLN A CA 1
ATOM 763 C C . GLN A 1 95 ? -8.711 5.207 35.688 1 36.16 95 GLN A C 1
ATOM 765 O O . GLN A 1 95 ? -9.578 5.133 36.562 1 36.16 95 GLN A O 1
ATOM 770 N N . GLY A 1 96 ? -9.156 4.805 34.438 1 30.56 96 GLY A N 1
ATOM 771 C CA . GLY A 1 96 ? -10.516 4.297 34.562 1 30.56 96 GLY A CA 1
ATOM 772 C C . GLY A 1 96 ? -10.578 2.83 34.938 1 30.56 96 GLY A C 1
ATOM 773 O O . GLY A 1 96 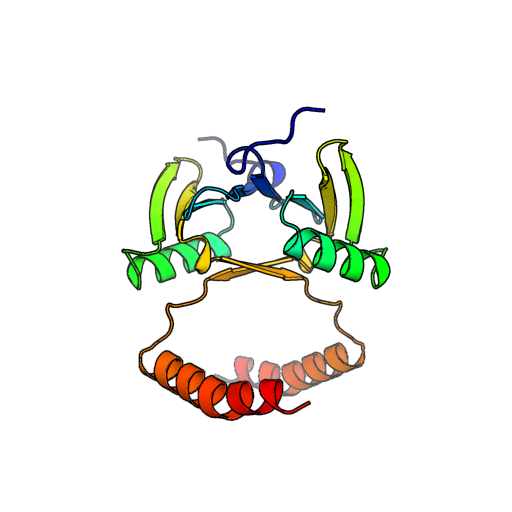? -9.594 2.102 34.781 1 30.56 96 GLY A O 1
ATOM 774 N N . MET B 1 1 ? 12.93 -1.924 -28.094 1 48.84 1 MET B N 1
ATOM 775 C CA . MET B 1 1 ? 12.508 -2.512 -26.828 1 48.84 1 MET B CA 1
ATOM 776 C C . MET B 1 1 ? 11.008 -2.371 -26.641 1 48.84 1 MET B C 1
ATOM 778 O O . MET B 1 1 ? 10.438 -1.307 -26.891 1 48.84 1 MET B O 1
ATOM 782 N N . THR B 1 2 ? 10.383 -3.43 -26.797 1 62.72 2 THR B N 1
ATOM 783 C CA . THR B 1 2 ? 8.93 -3.4 -26.922 1 62.72 2 THR B CA 1
ATOM 784 C C . THR B 1 2 ? 8.289 -2.834 -25.656 1 62.72 2 THR B C 1
ATOM 786 O O . THR B 1 2 ? 8.719 -3.156 -24.547 1 62.72 2 THR B O 1
ATOM 789 N N . ARG B 1 3 ? 7.621 -1.713 -25.891 1 74.06 3 ARG B N 1
ATOM 790 C CA . ARG B 1 3 ? 6.91 -0.992 -24.844 1 74.06 3 ARG B CA 1
ATOM 791 C C . ARG B 1 3 ? 5.914 -1.9 -24.141 1 74.06 3 ARG B C 1
ATOM 793 O O . ARG B 1 3 ? 5.176 -2.646 -24.781 1 74.06 3 ARG B O 1
ATOM 800 N N . LEU B 1 4 ? 6.016 -2.121 -22.734 1 79.56 4 LEU B N 1
ATOM 801 C CA . LEU B 1 4 ? 5.086 -2.924 -21.953 1 79.56 4 LEU B CA 1
ATOM 802 C C . LEU B 1 4 ? 3.662 -2.385 -22.078 1 79.56 4 LEU B C 1
ATOM 804 O O . LEU B 1 4 ? 3.459 -1.172 -22.156 1 79.56 4 LEU B O 1
ATOM 808 N N . THR B 1 5 ? 2.828 -3.279 -22.234 1 83.88 5 THR B N 1
ATOM 809 C CA . THR B 1 5 ? 1.423 -2.887 -22.203 1 83.88 5 THR B CA 1
ATOM 810 C C . THR B 1 5 ? 1.028 -2.404 -20.797 1 83.88 5 THR B C 1
ATOM 812 O O . THR B 1 5 ? 1.751 -2.635 -19.828 1 83.88 5 THR B O 1
ATOM 815 N N . LYS B 1 6 ? -0.04 -1.612 -20.781 1 83.56 6 LYS B N 1
ATOM 816 C CA . LYS B 1 6 ? -0.525 -1.092 -19.5 1 83.56 6 LYS B CA 1
ATOM 817 C C . LYS B 1 6 ? -0.818 -2.225 -18.516 1 83.56 6 LYS B C 1
ATOM 819 O O . LYS B 1 6 ? -0.64 -2.066 -17.312 1 83.56 6 LYS B O 1
ATOM 824 N N . ILE B 1 7 ? -1.126 -3.375 -19.031 1 84.31 7 ILE B N 1
ATOM 825 C CA . ILE B 1 7 ? -1.447 -4.52 -18.172 1 84.31 7 ILE B CA 1
ATOM 826 C C . ILE B 1 7 ? -0.164 -5.109 -17.594 1 84.31 7 ILE B C 1
ATOM 828 O O . ILE B 1 7 ? -0.154 -5.602 -16.469 1 84.31 7 ILE B O 1
ATOM 832 N N . GLU B 1 8 ? 0.865 -4.863 -18.281 1 89.5 8 GLU B N 1
ATOM 833 C CA . GLU B 1 8 ? 2.145 -5.422 -17.844 1 89.5 8 GLU B CA 1
ATOM 834 C C . GLU B 1 8 ? 2.84 -4.496 -16.859 1 89.5 8 GLU B C 1
ATOM 836 O O . GLU B 1 8 ? 3.744 -4.922 -16.125 1 89.5 8 GLU B O 1
ATOM 841 N N . LYS B 1 9 ? 2.414 -3.311 -16.891 1 94.19 9 LYS B N 1
ATOM 842 C CA . LYS B 1 9 ? 2.959 -2.342 -15.938 1 94.19 9 LYS B CA 1
ATOM 843 C C . LYS B 1 9 ? 2.309 -2.484 -14.562 1 94.19 9 LYS B C 1
ATOM 845 O O . LYS B 1 9 ? 1.347 -1.781 -14.25 1 94.19 9 LYS B O 1
ATOM 850 N N . GLU B 1 10 ? 2.906 -3.4 -13.766 1 96.12 10 GLU B N 1
ATOM 851 C CA . GLU B 1 10 ? 2.326 -3.77 -12.477 1 96.12 10 GLU B CA 1
ATOM 852 C C . GLU B 1 10 ? 3.074 -3.104 -11.328 1 96.12 10 GLU B C 1
ATOM 854 O O . GLU B 1 10 ? 4.219 -2.68 -11.484 1 96.12 10 GLU B O 1
ATOM 859 N N . THR B 1 11 ? 2.422 -2.906 -10.289 1 98.19 11 THR B N 1
ATOM 860 C CA . THR B 1 11 ? 2.986 -2.543 -8.992 1 98.19 11 THR B CA 1
ATOM 861 C C . THR B 1 11 ? 2.789 -3.67 -7.984 1 98.19 11 THR B C 1
ATOM 863 O O . THR B 1 11 ? 1.701 -4.238 -7.887 1 98.19 11 THR B O 1
ATOM 866 N N . ILE B 1 12 ? 3.859 -4.035 -7.352 1 98.44 12 ILE B N 1
ATOM 867 C CA . ILE B 1 12 ? 3.822 -5.051 -6.305 1 98.44 12 ILE B CA 1
ATOM 868 C C . ILE B 1 12 ? 4.43 -4.492 -5.02 1 98.44 12 ILE B C 1
ATOM 870 O O . ILE B 1 12 ? 5.57 -4.023 -5.02 1 98.44 12 ILE B O 1
ATOM 874 N N . VAL B 1 13 ? 3.713 -4.488 -3.965 1 98.75 13 VAL B N 1
ATOM 875 C CA . VAL B 1 13 ? 4.203 -4.215 -2.617 1 98.75 13 VAL B CA 1
ATOM 876 C C . VAL B 1 13 ? 4.27 -5.512 -1.816 1 98.75 13 VAL B C 1
ATOM 878 O O . VAL B 1 13 ? 3.266 -6.215 -1.681 1 98.75 13 VAL B O 1
ATOM 881 N N . LEU B 1 14 ? 5.457 -5.797 -1.329 1 98.5 14 LEU B N 1
ATOM 882 C CA . LEU B 1 14 ? 5.668 -7.062 -0.634 1 98.5 14 LEU B CA 1
ATOM 883 C C . LEU B 1 14 ? 6.34 -6.84 0.715 1 98.5 14 LEU B C 1
ATOM 885 O O . LEU B 1 14 ? 7.395 -6.199 0.79 1 98.5 14 LEU B O 1
ATOM 889 N N . PHE B 1 15 ? 5.715 -7.363 1.808 1 98.06 15 PHE B N 1
ATOM 890 C CA . PHE B 1 15 ? 6.355 -7.398 3.115 1 98.06 15 PHE B CA 1
ATOM 891 C C . PHE B 1 15 ? 5.832 -8.562 3.945 1 98.06 15 PHE B C 1
ATOM 893 O O . PHE B 1 15 ? 4.777 -9.125 3.635 1 98.06 15 PHE B O 1
ATOM 900 N N . ASN B 1 16 ? 6.59 -8.953 4.906 1 96 16 ASN B N 1
ATOM 901 C CA . ASN B 1 16 ? 6.184 -10.055 5.777 1 96 16 ASN B CA 1
ATOM 902 C C . ASN B 1 16 ? 6.266 -9.664 7.25 1 96 16 ASN B C 1
ATOM 904 O O . ASN B 1 16 ? 6.789 -8.602 7.586 1 96 16 ASN B O 1
ATOM 908 N N . GLU B 1 17 ? 5.75 -10.516 8.07 1 94.81 17 GLU B N 1
ATOM 909 C CA . GLU B 1 17 ? 5.648 -10.195 9.492 1 94.81 17 GLU B CA 1
ATOM 910 C C . GLU B 1 17 ? 7.012 -10.273 10.172 1 94.81 17 GLU B C 1
ATOM 912 O O . GLU B 1 17 ? 7.238 -9.625 11.195 1 94.81 17 GLU B O 1
ATOM 917 N N . GLY B 1 18 ? 7.879 -10.969 9.578 1 94.12 18 GLY B N 1
ATOM 918 C CA . GLY B 1 18 ? 9.117 -11.25 10.273 1 94.12 18 GLY B CA 1
ATOM 919 C C . GLY B 1 18 ? 10.242 -10.297 9.914 1 94.12 18 GLY B C 1
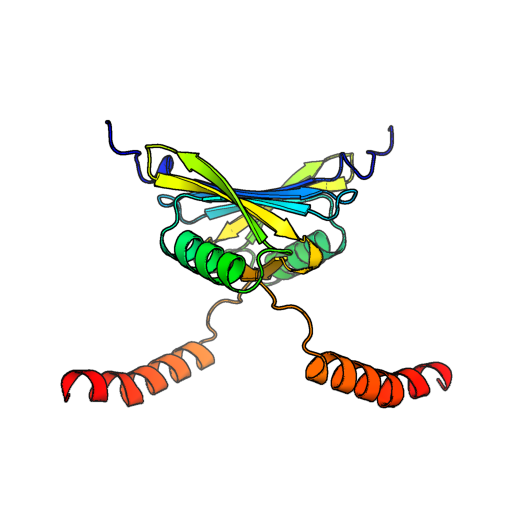ATOM 920 O O . GLY B 1 18 ? 11.25 -10.219 10.617 1 94.12 18 GLY B O 1
ATOM 921 N N . GLU B 1 19 ? 10.164 -9.656 8.859 1 95.06 19 GLU B N 1
ATOM 922 C CA . GLU B 1 19 ? 11.211 -8.758 8.391 1 95.06 19 GLU B CA 1
ATOM 923 C C . GLU B 1 19 ? 10.82 -7.297 8.625 1 95.06 19 GLU B C 1
ATOM 925 O O . GLU B 1 19 ? 9.641 -6.98 8.797 1 95.06 19 GLU B O 1
ATOM 930 N N . ASP B 1 20 ? 11.805 -6.492 8.648 1 96 20 ASP B N 1
ATOM 931 C CA . ASP B 1 20 ? 11.578 -5.07 8.906 1 96 20 ASP B CA 1
ATOM 932 C C . ASP B 1 20 ? 11.641 -4.266 7.609 1 96 20 ASP B C 1
ATOM 934 O O . ASP B 1 20 ? 11.602 -3.033 7.633 1 96 20 ASP B O 1
ATOM 938 N N . LYS B 1 21 ? 11.68 -5.02 6.496 1 97.5 21 LYS B N 1
ATOM 939 C CA . LYS B 1 21 ? 11.773 -4.363 5.191 1 97.5 21 LYS B CA 1
ATOM 940 C C . LYS B 1 21 ? 10.578 -4.727 4.316 1 97.5 21 LYS B C 1
ATOM 942 O O . LYS B 1 21 ? 10.055 -5.84 4.398 1 97.5 21 LYS B O 1
ATOM 947 N N . ALA B 1 22 ? 10.188 -3.781 3.586 1 98.5 22 ALA B N 1
ATOM 948 C CA . ALA B 1 22 ? 9.219 -3.977 2.508 1 98.5 22 ALA B CA 1
ATOM 949 C C . ALA B 1 22 ? 9.867 -3.756 1.144 1 98.5 22 ALA B C 1
ATOM 951 O O . ALA B 1 22 ? 10.844 -3.008 1.025 1 98.5 22 ALA B O 1
ATOM 952 N N . ASN B 1 23 ? 9.367 -4.449 0.175 1 98.62 23 ASN B N 1
ATOM 953 C CA . ASN B 1 23 ? 9.805 -4.27 -1.205 1 98.62 23 ASN B CA 1
ATOM 954 C C . ASN B 1 23 ? 8.672 -3.758 -2.092 1 98.62 23 ASN B C 1
ATOM 956 O O . ASN B 1 23 ? 7.555 -4.262 -2.025 1 98.62 23 ASN B O 1
ATOM 960 N N . ILE B 1 24 ? 9.031 -2.801 -2.889 1 98.75 24 ILE B N 1
ATOM 961 C CA . ILE B 1 24 ? 8.047 -2.227 -3.799 1 98.75 24 ILE B CA 1
ATOM 962 C C . ILE B 1 24 ? 8.586 -2.248 -5.227 1 98.75 24 ILE B C 1
ATOM 964 O O . ILE B 1 24 ? 9.648 -1.692 -5.5 1 98.75 24 ILE B O 1
ATOM 968 N N . TYR B 1 25 ? 7.914 -2.924 -6.066 1 98.5 25 TYR B N 1
ATOM 969 C CA . TYR B 1 25 ? 8.164 -2.896 -7.504 1 98.5 25 TYR B CA 1
ATOM 970 C C . TYR B 1 25 ? 7.059 -2.141 -8.234 1 98.5 25 TYR B C 1
ATOM 972 O O . TYR B 1 25 ? 5.871 -2.396 -8.016 1 98.5 25 TYR B O 1
ATOM 980 N N . THR B 1 26 ? 7.484 -1.184 -9.156 1 98.38 26 THR B N 1
ATOM 981 C CA . THR B 1 26 ? 6.414 -0.412 -9.781 1 98.38 26 THR B CA 1
ATOM 982 C C . THR B 1 26 ? 6.875 0.176 -11.109 1 98.38 26 THR B C 1
ATOM 984 O O . THR B 1 26 ? 8.062 0.438 -11.297 1 98.38 26 THR B O 1
ATOM 987 N N . HIS B 1 27 ? 5.949 0.286 -11.969 1 97.38 27 HIS B N 1
ATOM 988 C CA . HIS B 1 27 ? 6.09 1.051 -13.203 1 97.38 27 HIS B CA 1
ATOM 989 C C . HIS B 1 27 ? 5.332 2.371 -13.125 1 97.38 27 HIS B C 1
ATOM 991 O O . HIS B 1 27 ? 5.379 3.178 -14.055 1 97.38 27 HIS B O 1
ATOM 997 N N . ASN B 1 28 ? 4.598 2.562 -12.016 1 96.19 28 ASN B N 1
ATOM 998 C CA . ASN B 1 28 ? 3.756 3.746 -11.867 1 96.19 28 ASN B CA 1
ATOM 999 C C . ASN B 1 28 ? 4.594 5.012 -11.703 1 96.19 28 ASN B C 1
ATOM 1001 O O . ASN B 1 28 ? 5.375 5.129 -10.758 1 96.19 28 ASN B O 1
ATOM 1005 N N . ALA B 1 29 ? 4.398 5.91 -12.617 1 95.12 29 ALA B N 1
ATOM 1006 C CA . ALA B 1 29 ? 5.234 7.109 -12.664 1 95.12 29 ALA B CA 1
ATOM 1007 C C . ALA B 1 29 ? 5.137 7.895 -11.359 1 95.12 29 ALA B C 1
ATOM 1009 O O . ALA B 1 29 ? 6.148 8.367 -10.836 1 95.12 29 ALA B O 1
ATOM 1010 N N . GLY B 1 30 ? 3.947 8.078 -10.836 1 96.44 30 GLY B N 1
ATOM 1011 C CA . GLY B 1 30 ? 3.76 8.789 -9.578 1 96.44 30 GLY B CA 1
ATOM 1012 C C . GLY B 1 30 ? 4.449 8.117 -8.406 1 96.44 30 GLY B C 1
ATOM 1013 O O . GLY B 1 30 ? 5.125 8.781 -7.617 1 96.44 30 GLY B O 1
ATOM 1014 N N . LEU B 1 31 ? 4.301 6.871 -8.328 1 97.69 31 LEU B N 1
ATOM 1015 C CA . LEU B 1 31 ? 4.914 6.121 -7.242 1 97.69 31 LEU B CA 1
ATOM 1016 C C . LEU B 1 31 ? 6.438 6.141 -7.363 1 97.69 31 LEU B C 1
ATOM 1018 O O . LEU B 1 31 ? 7.141 6.297 -6.359 1 97.69 31 LEU B O 1
ATOM 1022 N N . LYS B 1 32 ? 6.918 6.008 -8.523 1 97.81 32 LYS B N 1
ATOM 1023 C CA . LYS B 1 32 ? 8.359 6.074 -8.758 1 97.81 32 LYS B CA 1
ATOM 1024 C C . LYS B 1 32 ? 8.938 7.395 -8.258 1 97.81 32 LYS B C 1
ATOM 1026 O O . LYS B 1 32 ? 9.969 7.41 -7.582 1 97.81 32 LYS B O 1
ATOM 1031 N N . LYS B 1 33 ? 8.289 8.422 -8.602 1 98.12 33 LYS B N 1
ATOM 1032 C CA . LYS B 1 33 ? 8.758 9.742 -8.203 1 98.12 33 LYS B CA 1
ATOM 1033 C C . LYS B 1 33 ? 8.75 9.891 -6.684 1 98.12 33 LYS B C 1
ATOM 1035 O O . LYS B 1 33 ? 9.719 10.398 -6.105 1 98.12 33 LYS B O 1
ATOM 1040 N N . ARG B 1 34 ? 7.727 9.484 -6.027 1 98.31 34 ARG B N 1
ATOM 1041 C CA . ARG B 1 34 ? 7.617 9.578 -4.574 1 98.31 34 ARG B CA 1
ATOM 1042 C C . ARG B 1 34 ? 8.672 8.719 -3.889 1 98.31 34 ARG B C 1
ATOM 1044 O O . ARG B 1 34 ? 9.266 9.125 -2.889 1 98.31 34 ARG B O 1
ATOM 1051 N N . LEU B 1 35 ? 8.906 7.535 -4.402 1 98.5 35 LEU B N 1
ATOM 1052 C CA . LEU B 1 35 ? 9.93 6.645 -3.859 1 98.5 35 LEU B CA 1
ATOM 1053 C C . LEU B 1 35 ? 11.312 7.262 -4 1 98.5 35 LEU B C 1
ATOM 1055 O O . LEU B 1 35 ? 12.117 7.227 -3.062 1 98.5 35 LEU B O 1
ATOM 1059 N N . ALA B 1 36 ? 11.547 7.801 -5.156 1 98.31 36 ALA B N 1
ATOM 1060 C CA . ALA B 1 36 ? 12.836 8.438 -5.398 1 98.31 36 ALA B CA 1
ATOM 1061 C C . ALA B 1 36 ? 13.07 9.594 -4.43 1 98.31 36 ALA B C 1
ATOM 1063 O O . ALA B 1 36 ? 14.156 9.727 -3.854 1 98.31 36 ALA B O 1
ATOM 1064 N N . ALA B 1 37 ? 12.062 10.383 -4.254 1 98.5 37 ALA B N 1
ATOM 1065 C CA . ALA B 1 37 ? 12.164 11.516 -3.338 1 98.5 37 ALA B CA 1
ATOM 1066 C C . ALA B 1 37 ? 12.391 11.039 -1.904 1 98.5 37 ALA B C 1
ATOM 1068 O O . ALA B 1 37 ? 13.211 11.602 -1.178 1 98.5 37 ALA B O 1
ATOM 1069 N N . PHE B 1 38 ? 11.703 10.094 -1.516 1 98.25 38 PHE B N 1
ATOM 1070 C CA . PHE B 1 38 ? 11.828 9.555 -0.167 1 98.25 38 PHE B CA 1
ATOM 1071 C C . PHE B 1 38 ? 13.219 8.961 0.051 1 98.25 38 PHE B C 1
ATOM 1073 O O . PHE B 1 38 ? 13.828 9.18 1.097 1 98.25 38 PHE B O 1
ATOM 1080 N N . ALA B 1 39 ? 13.68 8.219 -0.908 1 98.25 39 ALA B N 1
ATOM 1081 C CA . ALA B 1 39 ? 14.992 7.598 -0.824 1 98.25 39 ALA B CA 1
ATOM 1082 C C . ALA B 1 39 ? 16.094 8.648 -0.753 1 98.25 39 ALA B C 1
ATOM 1084 O O . ALA B 1 39 ? 17.109 8.453 -0.072 1 98.25 39 ALA B O 1
ATOM 1085 N N . LYS B 1 40 ? 15.898 9.688 -1.475 1 98 40 LYS B N 1
ATOM 1086 C CA . LYS B 1 40 ? 16.875 10.781 -1.454 1 98 40 LYS B CA 1
ATOM 1087 C C . LYS B 1 40 ? 16.922 11.445 -0.083 1 98 40 LYS B C 1
ATOM 1089 O O . LYS B 1 40 ? 18 11.719 0.441 1 98 40 LYS B O 1
ATOM 1094 N N . LYS B 1 41 ? 15.789 11.617 0.432 1 96.69 41 LYS B N 1
ATOM 1095 C CA . LYS B 1 41 ? 15.688 12.305 1.716 1 96.69 41 LYS B CA 1
ATOM 1096 C C . LYS B 1 41 ? 16.078 11.383 2.867 1 96.69 41 LYS B C 1
ATOM 1098 O O . LYS B 1 41 ? 16.672 11.828 3.854 1 96.69 41 LYS B O 1
ATOM 1103 N N . TYR B 1 42 ? 15.688 10.148 2.732 1 96.75 42 TYR B N 1
ATOM 1104 C CA . TYR B 1 42 ? 15.945 9.18 3.793 1 96.75 42 TYR B CA 1
ATOM 1105 C C . TYR B 1 42 ? 16.609 7.922 3.232 1 96.75 42 TYR B C 1
ATOM 1107 O O . TYR B 1 42 ? 16.031 6.836 3.281 1 96.75 42 TYR B O 1
ATOM 1115 N N . PRO B 1 43 ? 17.922 7.969 2.932 1 96.5 43 PRO B N 1
ATOM 1116 C CA . PRO B 1 43 ? 18.609 6.852 2.275 1 96.5 43 PRO B CA 1
ATOM 1117 C C . PRO B 1 43 ? 18.734 5.629 3.178 1 96.5 43 PRO B C 1
ATOM 1119 O O . PRO B 1 43 ? 18.875 4.504 2.688 1 96.5 43 PRO B O 1
ATOM 1122 N N . ASP B 1 44 ? 18.672 5.828 4.488 1 96.06 44 ASP B N 1
ATOM 1123 C CA . ASP B 1 44 ? 18.781 4.711 5.426 1 96.06 44 ASP B CA 1
ATOM 1124 C C . ASP B 1 44 ? 17.453 3.951 5.531 1 96.06 44 ASP B C 1
ATOM 1126 O O . ASP B 1 44 ? 17.422 2.812 6 1 96.06 44 ASP B O 1
ATOM 1130 N N . LEU B 1 45 ? 16.391 4.5 5.09 1 97.56 45 LEU B N 1
ATOM 1131 C CA . LEU B 1 45 ? 15.047 3.938 5.273 1 97.56 45 LEU B CA 1
ATOM 1132 C C . LEU B 1 45 ? 14.484 3.441 3.947 1 97.56 45 LEU B C 1
ATOM 1134 O O . LEU B 1 45 ? 13.57 2.613 3.928 1 97.56 45 LEU B O 1
ATOM 1138 N N . CYS B 1 46 ? 14.977 3.955 2.908 1 98.06 46 CYS B N 1
ATOM 1139 C CA . CYS B 1 46 ? 14.5 3.635 1.566 1 98.06 46 CYS B CA 1
ATOM 1140 C C . CYS B 1 46 ? 15.641 3.666 0.56 1 98.06 46 CYS B C 1
ATOM 1142 O O . CYS B 1 46 ? 16.422 4.621 0.527 1 98.06 46 CYS B O 1
ATOM 1144 N N . ARG B 1 47 ? 15.703 2.59 -0.345 1 98.19 47 ARG B N 1
ATOM 1145 C CA . ARG B 1 47 ? 16.812 2.518 -1.302 1 98.19 47 ARG B CA 1
ATOM 1146 C C . ARG B 1 47 ? 16.359 1.843 -2.596 1 98.19 47 ARG B C 1
ATOM 1148 O O . ARG B 1 47 ? 15.602 0.872 -2.566 1 98.19 47 ARG B O 1
ATOM 1155 N N . LEU B 1 48 ? 16.859 2.303 -3.607 1 98.38 48 LEU B N 1
ATOM 1156 C CA . LEU B 1 48 ? 16.656 1.666 -4.902 1 98.38 48 LEU B CA 1
ATOM 1157 C C . LEU B 1 48 ? 17.438 0.363 -5.004 1 98.38 48 LEU B C 1
ATOM 1159 O O . LEU B 1 48 ? 18.656 0.351 -4.812 1 98.38 48 LEU B O 1
ATOM 1163 N N . GLU B 1 49 ? 16.734 -0.652 -5.277 1 98 49 GLU B N 1
ATOM 1164 C CA . GLU B 1 49 ? 17.391 -1.951 -5.402 1 98 49 GLU B CA 1
ATOM 1165 C C . GLU B 1 49 ? 17.734 -2.266 -6.855 1 98 49 GLU B C 1
ATOM 1167 O O . GLU B 1 49 ? 18.812 -2.775 -7.152 1 98 49 GLU B O 1
ATOM 1172 N N . LYS B 1 50 ? 16.734 -2.115 -7.676 1 97 50 LYS B N 1
ATOM 1173 C CA . LYS B 1 50 ? 16.891 -2.479 -9.078 1 97 50 LYS B CA 1
ATOM 1174 C C . LYS B 1 50 ? 16 -1.622 -9.977 1 97 50 LYS B C 1
ATOM 1176 O O . LYS B 1 50 ? 14.969 -1.119 -9.531 1 97 50 LYS B O 1
ATOM 1181 N N . SER B 1 51 ? 16.484 -1.414 -11.18 1 95.56 51 SER B N 1
ATOM 1182 C CA . SER B 1 51 ? 15.695 -0.83 -12.266 1 95.56 51 SER B CA 1
ATOM 1183 C C . SER B 1 51 ? 15.773 -1.686 -13.523 1 95.56 51 SER B C 1
ATOM 1185 O O . SER B 1 51 ? 16.75 -2.402 -13.734 1 95.56 51 SER B O 1
ATOM 1187 N N . ASN B 1 52 ? 14.711 -1.624 -14.234 1 91.38 52 ASN B N 1
ATOM 1188 C CA . ASN B 1 52 ? 14.766 -2.402 -15.469 1 91.38 52 ASN B CA 1
ATOM 1189 C C . ASN B 1 52 ? 14.656 -1.509 -16.703 1 91.38 52 ASN B C 1
ATOM 1191 O O . ASN B 1 52 ? 14.312 -0.332 -16.594 1 91.38 52 ASN B O 1
ATOM 1195 N N . VAL B 1 53 ? 14.984 -2.176 -17.781 1 89.56 53 VAL B N 1
ATOM 1196 C CA . VAL B 1 53 ? 15.07 -1.427 -19.031 1 89.56 53 VAL B CA 1
ATOM 1197 C C . VAL B 1 53 ? 13.672 -0.985 -19.453 1 89.56 53 VAL B C 1
ATOM 1199 O O . VAL B 1 53 ? 13.523 -0.051 -20.25 1 89.56 53 VAL B O 1
ATOM 1202 N N . GLN B 1 54 ? 12.703 -1.608 -18.875 1 91.56 54 GLN B N 1
ATOM 1203 C CA . GLN B 1 54 ? 11.336 -1.286 -19.266 1 91.56 54 GLN B CA 1
ATOM 1204 C C . GLN B 1 54 ? 10.781 -0.141 -18.422 1 91.56 54 GLN B C 1
ATOM 1206 O O . GLN B 1 54 ? 9.648 0.295 -18.625 1 91.56 54 GLN B O 1
ATOM 1211 N N . GLY B 1 55 ? 11.547 0.336 -17.484 1 92.62 55 GLY B N 1
ATOM 1212 C CA . GLY B 1 55 ? 11.141 1.491 -16.703 1 92.62 55 GLY B CA 1
ATOM 1213 C C . GLY B 1 55 ? 10.656 1.127 -15.312 1 92.62 55 GLY B C 1
ATOM 1214 O O . GLY B 1 55 ? 10.312 2.006 -14.523 1 92.62 55 GLY B O 1
ATOM 1215 N N . GLY B 1 56 ? 10.617 -0.124 -15.031 1 96.19 56 GLY B N 1
ATOM 1216 C CA . GLY B 1 56 ? 10.234 -0.564 -13.695 1 96.19 56 GLY B CA 1
ATOM 1217 C C . GLY B 1 56 ? 11.352 -0.404 -12.68 1 96.19 56 GLY B C 1
ATOM 1218 O O . GLY B 1 56 ? 12.531 -0.53 -13.016 1 96.19 56 GLY B O 1
ATOM 1219 N N . VAL B 1 57 ? 10.961 -0.048 -11.484 1 98.12 57 VAL B N 1
ATOM 1220 C CA . VAL B 1 57 ? 11.945 0.112 -10.422 1 98.12 57 VAL B CA 1
ATOM 1221 C C . VAL B 1 57 ? 11.523 -0.706 -9.203 1 98.12 57 VAL B C 1
ATOM 1223 O O . VAL B 1 57 ? 10.328 -0.936 -8.977 1 98.12 57 VAL B O 1
ATOM 1226 N N . SER B 1 58 ? 12.531 -1.158 -8.484 1 98.56 58 SER B N 1
ATOM 1227 C CA . SER B 1 58 ? 12.336 -1.863 -7.223 1 98.56 58 SER B CA 1
ATOM 1228 C C . SER B 1 58 ? 13.039 -1.147 -6.074 1 98.56 58 SER B C 1
ATOM 1230 O O . SER B 1 58 ? 14.234 -0.841 -6.168 1 98.56 58 SER B O 1
ATOM 1232 N N . TYR B 1 59 ? 12.312 -0.903 -5.047 1 98.81 59 TYR B N 1
ATOM 1233 C CA . TYR B 1 59 ? 12.844 -0.245 -3.861 1 98.81 59 TYR B CA 1
ATOM 1234 C C . TYR B 1 59 ? 12.703 -1.135 -2.631 1 98.81 59 TYR B C 1
ATOM 1236 O O . TYR B 1 59 ? 11.773 -1.942 -2.547 1 98.81 59 TYR B O 1
ATOM 1244 N N . GLU B 1 60 ? 13.617 -0.995 -1.766 1 98.69 60 GLU B N 1
ATOM 1245 C CA . GLU B 1 60 ? 13.484 -1.472 -0.392 1 98.69 60 GLU B CA 1
ATOM 1246 C C . GLU B 1 60 ? 13.125 -0.33 0.555 1 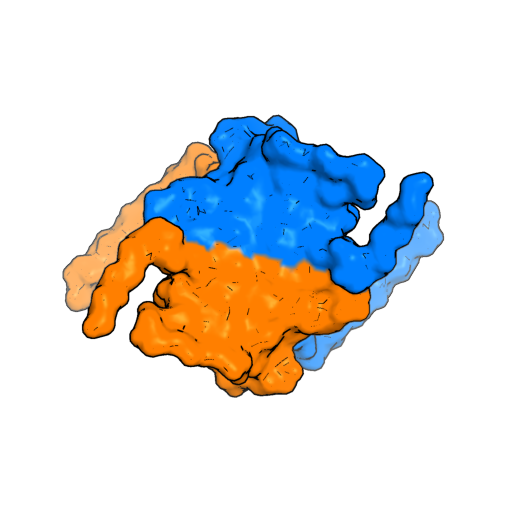98.69 60 GLU B C 1
ATOM 1248 O O . GLU B 1 60 ? 13.703 0.755 0.474 1 98.69 60 GLU B O 1
ATOM 1253 N N . LEU B 1 61 ? 12.195 -0.585 1.362 1 98.56 61 LEU B N 1
ATOM 1254 C CA . LEU B 1 61 ? 11.656 0.415 2.281 1 98.56 61 LEU B CA 1
ATOM 1255 C C . LEU B 1 61 ? 11.516 -0.159 3.686 1 98.56 61 LEU B C 1
ATOM 1257 O O . LEU B 1 61 ? 11.078 -1.3 3.854 1 98.56 61 LEU B O 1
ATOM 1261 N N . ALA B 1 62 ? 11.977 0.599 4.688 1 97.69 62 ALA B N 1
ATOM 1262 C CA . ALA B 1 62 ? 11.633 0.186 6.047 1 97.69 62 ALA B CA 1
ATOM 1263 C C . ALA B 1 62 ? 10.125 -0.017 6.188 1 97.69 62 ALA B C 1
ATOM 1265 O O . ALA B 1 62 ? 9.336 0.892 5.906 1 97.69 62 ALA B O 1
ATOM 1266 N N . LYS B 1 63 ? 9.727 -1.16 6.641 1 96.81 63 LYS B N 1
ATOM 1267 C CA . LYS B 1 63 ? 8.32 -1.551 6.734 1 96.81 63 LYS B CA 1
ATOM 1268 C C . LYS B 1 63 ? 7.535 -0.571 7.602 1 96.81 63 LYS B C 1
ATOM 1270 O O . LYS B 1 63 ? 6.375 -0.272 7.312 1 96.81 63 LYS B O 1
ATOM 1275 N N . SER B 1 64 ? 8.172 -0.058 8.625 1 94.88 64 SER B N 1
ATOM 1276 C CA . SER B 1 64 ? 7.531 0.852 9.57 1 94.88 64 SER B CA 1
ATOM 1277 C C . SER B 1 64 ? 7.184 2.18 8.906 1 94.88 64 SER B C 1
ATOM 1279 O O . SER B 1 64 ? 6.398 2.965 9.445 1 94.88 64 SER B O 1
ATOM 1281 N N . ARG B 1 65 ? 7.676 2.379 7.719 1 96.81 65 ARG B N 1
ATOM 1282 C CA . ARG B 1 65 ? 7.426 3.637 7.02 1 96.81 65 ARG B CA 1
ATOM 1283 C C . ARG B 1 65 ? 6.371 3.461 5.934 1 96.81 65 ARG B C 1
ATOM 1285 O O . ARG B 1 65 ? 5.969 4.434 5.289 1 96.81 65 ARG B O 1
ATOM 1292 N N . LEU B 1 66 ? 6 2.326 5.676 1 97.94 66 LEU B N 1
ATOM 1293 C CA . LEU B 1 66 ? 4.996 2.006 4.664 1 97.94 66 LEU B CA 1
ATOM 1294 C C . LEU B 1 66 ? 3.592 2.08 5.254 1 97.94 66 LEU B C 1
ATOM 1296 O O . LEU B 1 66 ? 3.297 1.415 6.246 1 97.94 66 LEU B O 1
ATOM 1300 N N . SER B 1 67 ? 2.773 2.883 4.633 1 97.31 67 SER B N 1
ATOM 1301 C CA . SER B 1 67 ? 1.38 3.006 5.047 1 97.31 67 SER B CA 1
ATOM 1302 C C . SER B 1 67 ? 0.431 2.678 3.898 1 97.31 67 SER B C 1
ATOM 1304 O O . SER B 1 67 ? 0.505 3.289 2.83 1 97.31 67 SER B O 1
ATOM 1306 N N . ILE B 1 68 ? -0.391 1.714 4.09 1 98.12 68 ILE B N 1
ATOM 1307 C CA . ILE B 1 68 ? -1.451 1.339 3.162 1 98.12 68 ILE B CA 1
ATOM 1308 C C . ILE B 1 68 ? -2.801 1.809 3.701 1 98.12 68 ILE B C 1
ATOM 1310 O O . ILE B 1 68 ? -3.207 1.416 4.797 1 98.12 68 ILE B O 1
ATOM 1314 N N . ARG B 1 69 ? -3.502 2.568 2.879 1 97 69 ARG B N 1
ATOM 1315 C CA . ARG B 1 69 ? -4.766 3.156 3.316 1 97 69 ARG B CA 1
ATOM 1316 C C . ARG B 1 69 ? -5.863 2.918 2.289 1 97 69 ARG B C 1
ATOM 1318 O O . ARG B 1 69 ? -5.586 2.771 1.097 1 97 69 ARG B O 1
ATOM 1325 N N . PHE B 1 70 ? -6.996 2.857 2.787 1 97.31 70 PHE B N 1
ATOM 1326 C CA . PHE B 1 70 ? -8.188 2.732 1.962 1 97.31 70 PHE B CA 1
ATOM 1327 C C . PHE B 1 70 ? -9.039 3.994 2.049 1 97.31 70 PHE B C 1
ATOM 1329 O O . PHE B 1 70 ? -9.555 4.328 3.119 1 97.31 70 PHE B O 1
ATOM 1336 N N . LEU B 1 71 ? -9.281 4.582 0.945 1 94.75 71 LEU B N 1
ATOM 1337 C CA . LEU B 1 71 ? -9.992 5.855 0.92 1 94.75 71 LEU B CA 1
ATOM 1338 C C . LEU B 1 71 ? -11.477 5.648 0.632 1 94.75 71 LEU B C 1
ATOM 1340 O O . LEU B 1 71 ? -11.836 5.02 -0.367 1 94.75 71 LEU B O 1
ATOM 1344 N N . PRO B 1 72 ? -12.305 6.113 1.527 1 93.31 72 PRO B N 1
ATOM 1345 C CA . PRO B 1 72 ? -13.734 6.035 1.215 1 93.31 72 PRO B CA 1
ATOM 1346 C C . PRO B 1 72 ? -14.117 6.844 -0.023 1 93.31 72 PRO B C 1
ATOM 1348 O O . PRO B 1 72 ? -13.391 7.766 -0.408 1 93.31 72 PRO B O 1
ATOM 1351 N N . PRO B 1 73 ? -15.195 6.348 -0.619 1 88.38 73 PRO B N 1
ATOM 1352 C CA . PRO B 1 73 ? -15.648 7.148 -1.756 1 88.38 73 PRO B CA 1
ATOM 1353 C C . PRO B 1 73 ? -16.062 8.562 -1.354 1 88.38 73 PRO B C 1
ATOM 1355 O O . PRO B 1 73 ? -16.391 8.812 -0.191 1 88.38 73 PRO B O 1
ATOM 1358 N N . TYR B 1 74 ? -15.789 9.367 -2.254 1 75 74 TYR B N 1
ATOM 1359 C CA . TYR B 1 74 ? -16.078 10.766 -1.968 1 75 74 TYR B CA 1
ATOM 1360 C C . TYR B 1 74 ? -17.531 10.961 -1.597 1 75 74 TYR B C 1
ATOM 1362 O O . TYR B 1 74 ? -18.438 10.555 -2.342 1 75 74 TYR B O 1
ATOM 1370 N N . SER B 1 75 ? -17.797 11.281 -0.364 1 68.75 75 SER B N 1
ATOM 1371 C CA . SER B 1 75 ? -19.156 11.648 0.004 1 68.75 75 SER B CA 1
ATOM 1372 C C . SER B 1 75 ? -19.656 12.82 -0.832 1 68.75 75 SER B C 1
ATOM 1374 O O . SER B 1 75 ? -18.859 13.547 -1.432 1 68.75 75 SER B O 1
ATOM 1376 N N . GLU B 1 76 ? -21.062 12.781 -1.128 1 63.09 76 GLU B N 1
ATOM 1377 C CA . GLU B 1 76 ? -21.641 13.938 -1.809 1 63.09 76 GLU B CA 1
ATOM 1378 C C . GLU B 1 76 ? -21.109 15.242 -1.223 1 63.09 76 GLU B C 1
ATOM 1380 O O . GLU B 1 76 ? -20.828 16.188 -1.958 1 63.09 76 GLU B O 1
ATOM 1385 N N . GLU B 1 77 ? -20.984 15.195 -0.037 1 63.28 77 GLU B N 1
ATOM 1386 C CA . GLU B 1 77 ? -20.484 16.391 0.654 1 63.28 77 GLU B CA 1
ATOM 1387 C C . GLU B 1 77 ? -19.047 16.688 0.248 1 63.28 77 GLU B C 1
ATOM 1389 O O . GLU B 1 77 ? -18.719 17.844 -0.056 1 63.28 77 GLU B O 1
ATOM 1394 N N . ARG B 1 78 ? -18.375 15.664 0.197 1 67.69 78 ARG B N 1
ATOM 1395 C CA . ARG B 1 78 ? -16.984 15.883 -0.187 1 67.69 78 ARG B CA 1
ATOM 1396 C C . ARG B 1 78 ? -16.875 16.25 -1.663 1 67.69 78 ARG B C 1
ATOM 1398 O O . ARG B 1 78 ? -16.047 17.094 -2.041 1 67.69 78 ARG B O 1
ATOM 1405 N N . ARG B 1 79 ? -17.719 15.602 -2.471 1 67.25 79 ARG B N 1
ATOM 1406 C CA . ARG B 1 79 ? -17.781 15.945 -3.887 1 67.25 79 ARG B CA 1
ATOM 1407 C C . ARG B 1 79 ? -18.156 17.406 -4.082 1 67.25 79 ARG B C 1
ATOM 1409 O O . ARG B 1 79 ? -17.562 18.109 -4.918 1 67.25 79 ARG B O 1
ATOM 1416 N N . GLN B 1 80 ? -19.109 17.734 -3.291 1 66.81 80 GLN B N 1
ATOM 1417 C CA . GLN B 1 80 ? -19.562 19.125 -3.385 1 66.81 80 GLN B CA 1
ATOM 1418 C C . GLN B 1 80 ? -18.469 20.094 -2.949 1 66.81 80 GLN B C 1
ATOM 1420 O O . GLN B 1 80 ? -18.234 21.109 -3.602 1 66.81 80 GLN B O 1
ATOM 1425 N N . LYS B 1 81 ? -17.766 19.719 -1.976 1 69.56 81 LYS B N 1
ATOM 1426 C CA . LYS B 1 81 ? -16.688 20.578 -1.465 1 69.56 81 LYS B CA 1
ATOM 1427 C C . LYS B 1 81 ? -15.531 20.641 -2.449 1 69.56 81 LYS B C 1
ATOM 1429 O O . LYS B 1 81 ? -14.961 21.719 -2.668 1 69.56 81 LYS B O 1
ATOM 1434 N N . ALA B 1 82 ? -15.258 19.469 -2.973 1 71.94 82 ALA B N 1
ATOM 1435 C CA . ALA B 1 82 ? -14.18 19.438 -3.963 1 71.94 82 ALA B CA 1
ATOM 1436 C C . ALA B 1 82 ? -14.562 20.234 -5.211 1 71.94 82 ALA B C 1
ATOM 1438 O O . ALA B 1 82 ? -13.719 20.922 -5.789 1 71.94 82 ALA B O 1
ATOM 1439 N N . SER B 1 83 ? -15.844 20.062 -5.629 1 67.25 83 SER B N 1
ATOM 1440 C CA . SER B 1 83 ? -16.375 20.859 -6.73 1 67.25 83 SER B CA 1
ATOM 1441 C C . SER B 1 83 ? -16.297 22.359 -6.426 1 67.25 83 SER B C 1
ATOM 1443 O O . SER B 1 83 ? -15.875 23.14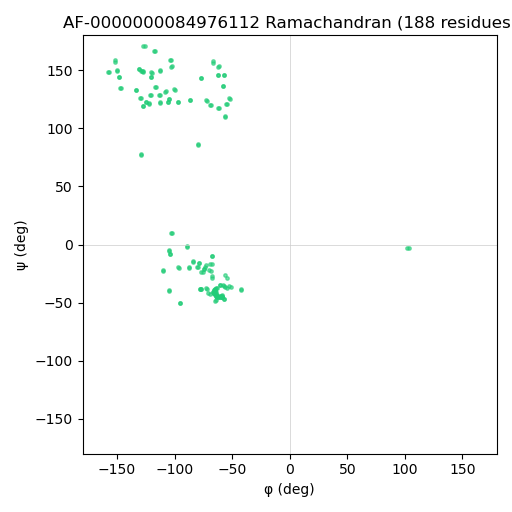1 -7.273 1 67.25 83 SER B O 1
ATOM 1445 N N . GLU B 1 84 ? -16.688 22.641 -5.219 1 67.12 84 GLU B N 1
ATOM 1446 C CA . GLU B 1 84 ? -16.656 24.031 -4.805 1 67.12 84 GLU B CA 1
ATOM 1447 C C . GLU B 1 84 ? -15.219 24.562 -4.75 1 67.12 84 GLU B C 1
ATOM 1449 O O . GLU B 1 84 ? -14.945 25.688 -5.148 1 67.12 84 GLU B O 1
ATOM 1454 N N . TYR B 1 85 ? -14.391 23.719 -4.301 1 74 85 TYR B N 1
ATOM 1455 C CA . TYR B 1 85 ? -12.969 24.062 -4.242 1 74 85 TYR B CA 1
ATOM 1456 C C . TYR B 1 85 ? -12.406 24.266 -5.641 1 74 85 TYR B C 1
ATOM 1458 O O . TYR B 1 85 ? -11.664 25.234 -5.883 1 74 85 TYR B O 1
ATOM 1466 N N . ALA B 1 86 ? -12.711 23.281 -6.508 1 73.62 86 ALA B N 1
ATOM 1467 C CA . ALA B 1 86 ? -12.266 23.406 -7.895 1 73.62 86 ALA B CA 1
ATOM 1468 C C . ALA B 1 86 ? -12.82 24.672 -8.539 1 73.62 86 ALA B C 1
ATOM 1470 O O . ALA B 1 86 ? -12.117 25.359 -9.273 1 73.62 86 ALA B O 1
ATOM 1471 N N . LYS B 1 87 ? -14.062 24.938 -8.344 1 64.69 87 LYS B N 1
ATOM 1472 C CA . LYS B 1 87 ? -14.672 26.141 -8.875 1 64.69 87 LYS B CA 1
ATOM 1473 C C . LYS B 1 87 ? -13.992 27.391 -8.32 1 64.69 87 LYS B C 1
ATOM 1475 O O . LYS B 1 87 ? -13.75 28.359 -9.055 1 64.69 87 LYS B O 1
ATOM 1480 N N . LYS B 1 88 ? -13.609 27.266 -7.137 1 64.56 88 LYS B N 1
ATOM 1481 C CA . LYS B 1 88 ? -12.977 28.406 -6.496 1 64.56 88 LYS B CA 1
ATOM 1482 C C . LYS B 1 88 ? -11.523 28.562 -6.945 1 64.56 88 LYS B C 1
ATOM 1484 O O . LYS B 1 88 ? -11.047 29.672 -7.152 1 64.56 88 LYS B O 1
ATOM 1489 N N . HIS B 1 89 ? -10.836 27.438 -7.113 1 73 89 HIS B N 1
ATOM 1490 C CA . HIS B 1 89 ? -9.414 27.531 -7.426 1 73 89 HIS B CA 1
ATOM 1491 C C . HIS B 1 89 ? -9.156 27.219 -8.898 1 73 89 HIS B C 1
ATOM 1493 O O . HIS B 1 89 ? -8.086 27.531 -9.422 1 73 89 HIS B O 1
ATOM 1499 N N . GLY B 1 90 ? -9.75 26.344 -9.523 1 61.5 90 GLY B N 1
ATOM 1500 C CA . GLY B 1 90 ? -9.625 26.109 -10.953 1 61.5 90 GLY B CA 1
ATOM 1501 C C . GLY B 1 90 ? -9.852 27.344 -11.789 1 61.5 90 GLY B C 1
ATOM 1502 O O . GLY B 1 90 ? -9.438 27.406 -12.953 1 61.5 90 GLY B O 1
ATOM 1503 N N . LEU B 1 91 ? -10.727 28.203 -11.43 1 56.56 91 LEU B N 1
ATOM 1504 C CA . LEU B 1 91 ? -10.875 29.469 -12.164 1 56.56 91 LEU B CA 1
ATOM 1505 C C . LEU B 1 91 ? -9.555 30.234 -12.203 1 56.56 91 LEU B C 1
ATOM 1507 O O . LEU B 1 91 ? -9.25 30.891 -13.195 1 56.56 91 LEU B O 1
ATOM 1511 N N . ASN B 1 92 ? -8.727 30.219 -11.148 1 48.81 92 ASN B N 1
ATOM 1512 C CA . ASN B 1 92 ? -7.598 31.141 -11.219 1 48.81 92 ASN B CA 1
ATOM 1513 C C . ASN B 1 92 ? -6.469 30.578 -12.07 1 48.81 92 ASN B C 1
ATOM 1515 O O . ASN B 1 92 ? -5.449 31.234 -12.281 1 48.81 92 ASN B O 1
ATOM 1519 N N . SER B 1 93 ? -6.379 29.281 -12.344 1 48.5 93 SER B N 1
ATOM 1520 C CA . SER B 1 93 ? -5.191 28.906 -13.102 1 48.5 93 SER B CA 1
ATOM 1521 C C . SER B 1 93 ? -5.301 29.359 -14.555 1 48.5 93 SER B C 1
ATOM 1523 O O . SER B 1 93 ? -4.398 29.109 -15.359 1 48.5 93 SER B O 1
ATOM 1525 N N . GLN B 1 94 ? -6.496 29.688 -15.102 1 40.81 94 GLN B N 1
ATOM 1526 C CA . GLN B 1 94 ? -6.434 30.266 -16.438 1 40.81 94 GLN B CA 1
ATOM 1527 C C . GLN B 1 94 ? -5.789 31.641 -16.422 1 40.81 94 GLN B C 1
ATOM 1529 O O . GLN B 1 94 ? -5.383 32.156 -17.453 1 40.81 94 GLN B O 1
ATOM 1534 N N . GLN B 1 95 ? -5.84 32.438 -15.281 1 35.88 95 GLN B N 1
ATOM 1535 C CA . GLN B 1 95 ? -5.457 33.812 -15.523 1 35.88 95 GLN B CA 1
ATOM 1536 C C . GLN B 1 95 ? -3.941 33.969 -15.461 1 35.88 95 GLN B C 1
ATOM 1538 O O . GLN B 1 95 ? -3.41 35 -15.875 1 35.88 95 GLN B O 1
ATOM 1543 N N . GLY B 1 96 ? -3.023 33.062 -14.938 1 30.89 96 GLY B N 1
ATOM 1544 C CA . GLY B 1 96 ? -1.672 33.562 -15.125 1 30.89 96 GLY B CA 1
ATOM 1545 C C . GLY B 1 96 ? -1.08 33.188 -16.469 1 30.89 96 GLY B C 1
ATOM 1546 O O . GLY B 1 96 ? -1.557 32.25 -17.125 1 30.89 96 GLY B O 1
#

Radius of gyration: 19.85 Å; Cα contacts (8 Å, |Δi|>4): 304; chains: 2; bounding box: 40×61×63 Å

Organism: Faecalibacterium duncaniae (strain DSM 17677 / JCM 31915 / A2-165) (NCBI:txid411483)

Solvent-accessible surface area (backbone atoms only — not comparable to full-atom values): 10519 Å² total; per-residue (Å²): 127,85,78,75,51,47,66,66,35,39,32,40,39,38,36,33,68,60,50,66,50,23,37,40,34,33,46,50,66,68,57,51,52,53,49,51,53,46,21,69,75,35,59,91,46,21,41,80,72,47,73,44,96,86,60,34,37,29,32,40,31,36,37,91,27,58,41,82,45,76,53,74,75,75,44,71,65,49,47,49,48,48,49,48,46,40,61,65,50,56,60,56,68,70,72,110,128,84,78,75,49,48,68,66,35,39,32,40,39,40,37,32,68,60,52,67,48,23,39,38,35,32,46,49,67,69,59,52,52,53,50,52,52,47,20,70,75,34,58,92,46,21,41,81,73,48,72,46,95,86,60,33,36,28,33,40,31,38,38,91,29,58,42,82,44,75,53,73,75,75,44,70,65,49,46,50,48,50,49,50,46,42,59,65,51,57,59,58,67,70,71,111

Nearest PDB structures (foldseek):
  2qb8-assembly2_B  TM=4.310E-01  e=3.699E-01  Saccharomyces cerevisiae
  2ym8-assembly1_A  TM=4.036E-01  e=1.775E+00  Homo sapiens
  7rcg-assembly1_A  TM=3.676E-01  e=1.381E+00  synthetic construct
  4bdg-assembly1_A-2  TM=3.131E-01  e=3.538E+00  Homo sapiens
  2qb8-assembly2_B  TM=3.813E-01  e=3.475E-01  Saccharomyces cerevisiae

Secondary structure (DSSP, 8-state):
-PPPPTTT-EEEEEEESS-SEEEEEE--HHHHHHHHHHHHH-TTTEEEEEE-TTS-EEEEEEGGGEEEEEPPP--HHHHHHHHHHHHHHTSTTTT-/-PPPPTTT-EEEEEEESS-SEEEEEE--HHHHHHHHHHHHH-TTTEEEEEE-TTS-EEEEEEGGGEEEEEPPP--HHHHHHHHHHHHHHTSTTTT-

Sequence (192 aa):
MTRLTKIEKETIVLFNEGEDKANIYTHNAGLKKRLAAFAKKYPDLCRLEKSNVQGGVSYELAKSRLSIRFLPPYSEERRQKASEYAKKHGLNSQQGMTRLTKIEKETIVLFNEGEDKANIYTHNAGLKKRLAAFAKKYPDLCRLEKSNVQGGVSYELAKSRLSIRFLPPYSEERRQKASEYAKKHGLNSQQG

Foldseek 3Di:
DDADDPVRFDWDWDDDPPDQKIKIKGQDPVVVVVLVVCCVVPVVAKHWDDADPNRITMMIGGPVPDDDDDDDDQDPVNVVVVVVVCVVPVVPVVPD/DDADDPVRFDWDWDDDPPDQKIKIKGQDPVVVVVLVVCCVVPVPAKHWDDADPNRMTMMIGGPVPDDDDDDDPQDPVNVVVVVVVCVVPVVPVVPD

pLDDT: mean 86.57, std 16.77, range [30.56, 98.81]